Protein AF-A0A0A6RTG5-F1 (afdb_monomer)

Structure (mmCIF, N/CA/C/O backbone):
data_AF-A0A0A6RTG5-F1
#
_entry.id   AF-A0A0A6RTG5-F1
#
loop_
_atom_site.group_PDB
_atom_site.id
_atom_site.type_symbol
_atom_site.label_atom_id
_atom_site.label_alt_id
_atom_site.label_comp_id
_atom_site.label_asym_id
_atom_site.label_entity_id
_atom_site.label_seq_id
_atom_site.p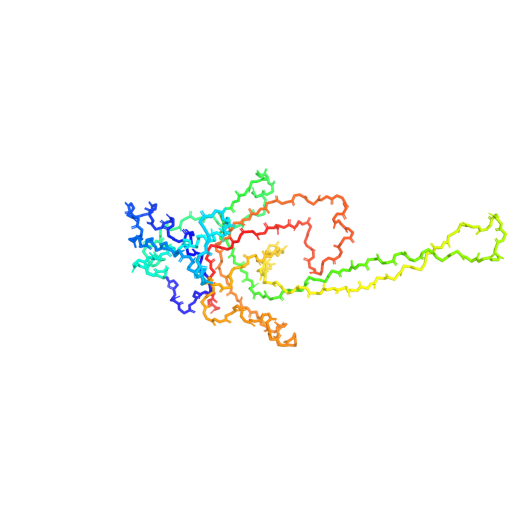dbx_PDB_ins_code
_atom_site.Cartn_x
_atom_site.Cartn_y
_atom_site.Cartn_z
_atom_site.occupancy
_atom_site.B_iso_or_equiv
_atom_site.auth_seq_id
_atom_site.auth_comp_id
_atom_site.auth_asym_id
_atom_site.auth_atom_id
_atom_site.pdbx_PDB_model_num
ATOM 1 N N . MET A 1 1 ? -11.658 -12.531 5.755 1.00 59.06 1 MET A N 1
ATOM 2 C CA . MET A 1 1 ? -11.269 -11.323 6.513 1.00 59.06 1 MET A CA 1
ATOM 3 C C . MET A 1 1 ? -9.770 -11.410 6.724 1.00 59.06 1 MET A C 1
ATOM 5 O O . MET A 1 1 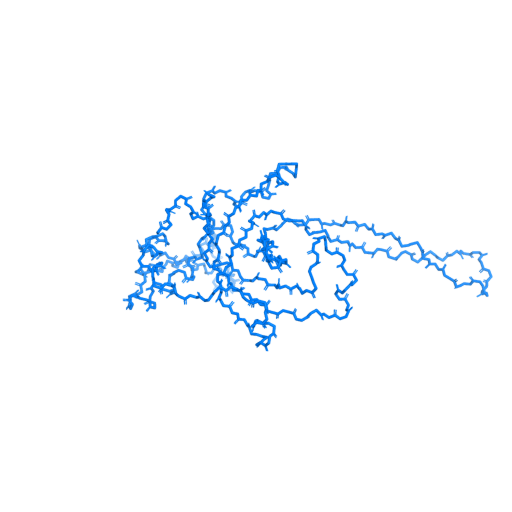? -9.338 -12.390 7.324 1.00 59.06 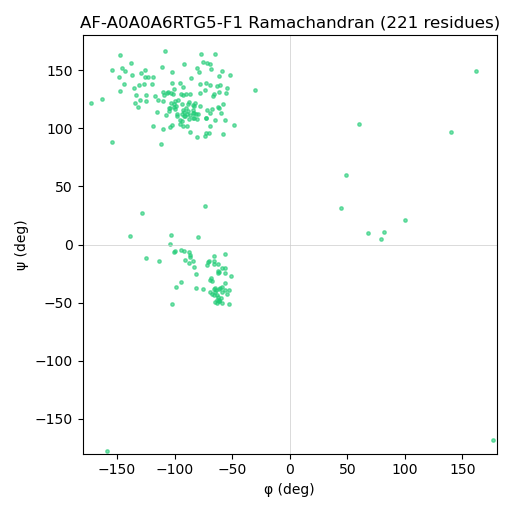1 MET A O 1
ATOM 9 N N . SER A 1 2 ? -9.001 -10.481 6.157 1.00 65.75 2 SER A N 1
ATOM 10 C CA . SER A 1 2 ? -7.532 -10.505 6.199 1.00 65.75 2 SER A CA 1
ATOM 11 C C . SER A 1 2 ? -7.033 -10.443 7.640 1.00 65.75 2 SER A C 1
ATOM 13 O O . SER A 1 2 ? -7.598 -9.714 8.471 1.00 65.75 2 SER A O 1
ATOM 15 N N . LYS A 1 3 ? -6.027 -11.256 7.979 1.00 80.19 3 LYS A N 1
ATOM 16 C CA . LYS A 1 3 ? -5.418 -11.200 9.311 1.00 80.19 3 LYS A CA 1
ATOM 17 C C . LYS A 1 3 ? -4.534 -9.960 9.383 1.00 80.19 3 LYS A C 1
ATOM 19 O O . LYS A 1 3 ? -4.065 -9.465 8.370 1.00 80.19 3 LYS A O 1
ATOM 24 N N . ILE A 1 4 ? -4.278 -9.464 10.594 1.00 79.50 4 ILE A N 1
ATOM 25 C CA . ILE A 1 4 ? -3.361 -8.324 10.775 1.00 79.50 4 ILE A CA 1
ATOM 26 C C . ILE A 1 4 ? -1.966 -8.651 10.230 1.00 79.50 4 ILE A C 1
ATOM 28 O O . ILE A 1 4 ? -1.320 -7.782 9.667 1.00 79.50 4 ILE A O 1
ATOM 32 N N . GLU A 1 5 ? -1.529 -9.898 10.394 1.00 83.50 5 GLU A N 1
ATOM 33 C CA . GLU A 1 5 ? -0.236 -10.399 9.914 1.00 83.50 5 GLU A CA 1
ATOM 34 C C . GLU A 1 5 ? -0.094 -10.322 8.390 1.00 83.50 5 GLU A C 1
ATOM 36 O O . GLU A 1 5 ? 1.024 -10.251 7.898 1.00 83.50 5 GLU A O 1
ATOM 41 N N . ASP A 1 6 ? -1.213 -10.303 7.661 1.00 88.19 6 ASP A N 1
ATOM 42 C CA . ASP A 1 6 ? -1.218 -10.227 6.203 1.00 88.19 6 ASP A CA 1
ATOM 43 C C . ASP A 1 6 ? -1.152 -8.759 5.718 1.00 88.19 6 ASP A C 1
ATOM 45 O O . ASP A 1 6 ? -1.003 -8.508 4.528 1.00 88.19 6 ASP A O 1
ATOM 49 N N . ILE A 1 7 ? -1.275 -7.766 6.607 1.00 89.94 7 ILE A N 1
ATOM 50 C CA . ILE A 1 7 ? -1.255 -6.343 6.243 1.00 89.94 7 ILE A CA 1
ATOM 51 C C . ILE A 1 7 ? 0.192 -5.864 6.136 1.00 89.94 7 ILE A C 1
ATOM 53 O O . ILE A 1 7 ? 0.923 -5.847 7.124 1.00 89.94 7 ILE A O 1
ATOM 57 N N . ILE A 1 8 ? 0.569 -5.391 4.951 1.00 89.69 8 ILE A N 1
ATOM 58 C CA . ILE A 1 8 ? 1.917 -4.886 4.660 1.00 89.69 8 ILE A CA 1
ATOM 59 C C . ILE A 1 8 ? 1.960 -3.361 4.724 1.00 89.69 8 ILE A C 1
ATOM 61 O O . ILE A 1 8 ? 2.948 -2.785 5.166 1.00 89.69 8 ILE A O 1
ATOM 65 N N . TYR A 1 9 ? 0.898 -2.687 4.283 1.00 90.62 9 TYR A N 1
ATOM 66 C CA . TYR A 1 9 ? 0.858 -1.228 4.198 1.00 90.62 9 TYR A CA 1
ATOM 67 C C . TYR A 1 9 ? -0.558 -0.717 4.457 1.00 90.62 9 TYR A C 1
ATOM 69 O O . TYR A 1 9 ? -1.511 -1.201 3.840 1.00 90.62 9 TYR A O 1
ATOM 77 N N . LEU A 1 10 ? -0.701 0.293 5.321 1.00 90.62 10 LEU A N 1
ATOM 78 C CA . LEU A 1 10 ? -1.951 1.047 5.469 1.00 90.62 10 LEU A CA 1
ATOM 79 C C . LEU A 1 10 ? -1.672 2.538 5.501 1.00 90.62 10 LEU A C 1
ATOM 81 O O . LEU A 1 10 ? -1.014 3.048 6.407 1.00 90.62 10 LEU A O 1
ATOM 85 N N . ASN A 1 11 ? -2.277 3.253 4.564 1.00 90.75 11 ASN A N 1
ATOM 86 C CA . ASN A 1 11 ? -2.241 4.701 4.560 1.00 90.75 11 ASN A CA 1
ATOM 87 C C . ASN A 1 11 ? -3.138 5.259 5.678 1.00 90.75 11 ASN A C 1
ATOM 89 O O . ASN A 1 11 ? -4.366 5.189 5.593 1.00 90.75 11 ASN A O 1
ATOM 93 N N . VAL A 1 12 ? -2.531 5.818 6.729 1.00 88.06 12 VAL A N 1
ATOM 94 C CA . VAL A 1 12 ? -3.266 6.322 7.901 1.00 88.06 12 VAL A CA 1
ATOM 95 C C . VAL A 1 12 ? -4.250 7.442 7.554 1.00 88.06 12 VAL A C 1
ATOM 97 O O . VAL A 1 12 ? -5.363 7.458 8.085 1.00 88.06 12 VAL A O 1
ATOM 100 N N . ASP A 1 13 ? -3.894 8.338 6.634 1.00 88.12 13 ASP A N 1
ATOM 101 C CA . ASP A 1 13 ? -4.760 9.445 6.224 1.00 88.12 13 ASP A CA 1
ATOM 102 C C . ASP A 1 13 ? -5.987 8.927 5.471 1.00 88.12 13 ASP A C 1
ATOM 104 O O . ASP A 1 13 ? -7.115 9.335 5.746 1.00 88.12 13 ASP A O 1
ATOM 108 N N . PHE A 1 14 ? -5.795 7.959 4.574 1.00 90.25 14 PHE A N 1
ATOM 109 C CA . PHE A 1 14 ? -6.922 7.333 3.891 1.00 90.25 14 PHE A CA 1
ATOM 110 C C . PHE A 1 14 ? -7.820 6.568 4.868 1.00 90.25 14 PHE A C 1
ATOM 112 O O . PHE A 1 14 ? -9.040 6.731 4.852 1.00 90.25 14 PHE A O 1
ATOM 119 N N . ILE A 1 15 ? -7.231 5.725 5.720 1.00 92.19 15 ILE A N 1
ATOM 120 C CA . ILE A 1 15 ? -7.993 4.874 6.638 1.00 92.19 15 ILE A CA 1
ATOM 121 C C . ILE A 1 15 ? -8.772 5.720 7.648 1.00 92.19 15 ILE A C 1
ATOM 123 O O . ILE A 1 15 ? -9.923 5.398 7.935 1.00 92.19 15 ILE A O 1
ATOM 127 N N . SER A 1 16 ? -8.187 6.808 8.155 1.00 91.31 16 SER A N 1
ATOM 128 C CA . SER A 1 16 ? -8.872 7.738 9.062 1.00 91.31 16 SER A CA 1
ATOM 129 C C . SER A 1 16 ? -10.035 8.467 8.381 1.00 91.31 16 SER A C 1
ATOM 131 O O . SER A 1 16 ? -11.129 8.514 8.946 1.00 91.31 16 SER A O 1
ATOM 133 N N . MET A 1 17 ? -9.849 8.944 7.147 1.00 91.75 17 MET A N 1
ATOM 134 C CA . MET A 1 17 ? -10.910 9.571 6.352 1.00 91.75 17 MET A CA 1
ATOM 135 C C . MET A 1 17 ? -12.067 8.599 6.081 1.00 91.75 17 MET A C 1
ATOM 137 O O . MET A 1 17 ? -13.228 8.919 6.333 1.00 91.75 17 MET A O 1
ATOM 141 N N . MET A 1 18 ? -11.762 7.382 5.623 1.00 92.94 18 MET A N 1
ATOM 142 C CA . MET A 1 18 ? -12.790 6.372 5.362 1.00 92.94 18 MET A CA 1
ATOM 143 C C . MET A 1 18 ? -13.464 5.885 6.646 1.00 92.94 18 MET A C 1
ATOM 145 O O . MET A 1 18 ? -14.647 5.544 6.628 1.00 92.94 18 MET A O 1
ATOM 149 N N . TYR A 1 19 ? -12.744 5.854 7.768 1.00 92.75 19 TYR A N 1
ATOM 150 C CA . TYR A 1 19 ? -13.320 5.567 9.077 1.00 92.75 19 TYR A CA 1
ATOM 151 C C . TYR A 1 19 ? -14.419 6.561 9.437 1.00 92.75 19 TYR A C 1
ATOM 153 O O . TYR A 1 19 ? -15.531 6.149 9.783 1.00 92.75 19 TYR A O 1
ATOM 161 N N . GLU A 1 20 ? -14.131 7.852 9.310 1.00 92.75 20 GLU A N 1
ATOM 162 C CA . GLU A 1 20 ? -15.107 8.906 9.562 1.00 92.75 20 GLU A CA 1
ATOM 163 C C . GLU A 1 20 ? -16.306 8.793 8.617 1.00 92.75 20 GLU A C 1
ATOM 165 O O . GLU A 1 20 ? -17.445 8.741 9.082 1.00 92.75 20 GLU A O 1
ATOM 170 N N . GLU A 1 21 ? -16.062 8.626 7.316 1.00 93.38 21 GLU A N 1
ATOM 171 C CA . GLU A 1 21 ? -17.122 8.496 6.311 1.00 93.38 21 GLU A CA 1
ATOM 172 C C . GLU A 1 21 ? -18.044 7.292 6.584 1.00 93.38 21 GLU A C 1
ATOM 174 O O . GLU A 1 21 ? -19.269 7.410 6.534 1.00 93.38 21 GLU A O 1
ATOM 179 N N . LYS A 1 22 ? -17.477 6.116 6.889 1.00 92.62 22 LYS A N 1
ATOM 180 C CA . LYS A 1 22 ? -18.245 4.865 7.043 1.00 92.62 22 LYS A CA 1
ATOM 181 C C . LYS A 1 22 ? -18.858 4.667 8.426 1.00 92.62 22 LYS A C 1
ATOM 183 O O . LYS A 1 22 ? -19.688 3.767 8.595 1.00 92.62 22 LYS A O 1
ATOM 188 N N . THR A 1 23 ? -18.432 5.433 9.427 1.00 91.06 23 THR A N 1
ATOM 189 C CA . THR A 1 23 ? -18.965 5.330 10.795 1.00 91.06 23 THR A CA 1
ATOM 190 C C . THR A 1 23 ? -19.728 6.568 11.245 1.00 91.06 23 THR A C 1
ATOM 192 O O . THR A 1 23 ? -20.413 6.493 12.263 1.00 91.06 23 THR A O 1
ATOM 195 N N . GLY A 1 24 ? -19.611 7.689 10.527 1.00 89.69 24 GLY A N 1
ATOM 196 C CA . GLY A 1 24 ? -20.143 8.991 10.932 1.00 89.69 24 GLY A CA 1
ATOM 197 C C . GLY A 1 24 ? -19.442 9.592 12.154 1.00 89.69 24 GLY A C 1
ATOM 198 O O . GLY A 1 24 ? -19.945 10.555 12.723 1.00 89.69 24 GLY A O 1
ATOM 199 N N . ASN A 1 25 ? -18.322 9.008 12.596 1.00 85.19 25 ASN A N 1
ATOM 200 C CA . ASN A 1 25 ? -17.588 9.434 13.780 1.00 85.19 25 ASN A CA 1
ATOM 201 C C . ASN A 1 25 ? -16.130 9.713 13.405 1.00 85.19 25 ASN A C 1
ATOM 203 O O . ASN A 1 25 ? -15.461 8.791 12.927 1.00 85.19 25 ASN A O 1
ATOM 207 N N . PRO A 1 26 ? -15.597 10.919 13.665 1.00 82.62 26 PRO A N 1
ATOM 208 C CA . PRO A 1 26 ? -14.182 11.166 13.452 1.00 82.62 26 PRO A CA 1
ATOM 209 C C . PRO A 1 26 ? -13.366 10.234 14.357 1.00 82.62 26 PRO A C 1
ATOM 211 O O . PRO A 1 26 ? -13.781 9.930 15.486 1.00 82.62 26 PRO A O 1
ATOM 214 N N . PRO A 1 27 ? -12.201 9.755 13.902 1.00 79.19 27 PRO A N 1
ATOM 215 C CA . PRO A 1 27 ? -11.279 9.098 14.809 1.00 79.19 27 PRO A CA 1
ATOM 216 C C . PRO A 1 27 ? -10.855 10.136 15.851 1.00 79.19 27 PRO A C 1
ATOM 218 O O . PRO A 1 27 ? -10.327 11.181 15.491 1.00 79.19 27 PRO A O 1
ATOM 221 N N . ASP A 1 28 ? -11.154 9.886 17.129 1.00 71.94 28 ASP A N 1
ATOM 222 C CA . ASP A 1 28 ? -10.895 10.810 18.246 1.00 71.94 28 ASP A CA 1
ATOM 223 C C . ASP A 1 28 ? -9.436 11.314 18.164 1.00 71.94 28 ASP A C 1
ATOM 225 O O . ASP A 1 28 ? -8.490 10.548 18.384 1.00 71.94 28 ASP A O 1
ATOM 229 N N . THR A 1 29 ? -9.266 12.559 17.695 1.00 63.97 29 THR A N 1
ATOM 230 C CA . THR A 1 29 ? -7.985 13.127 17.249 1.00 63.97 29 THR A CA 1
ATOM 231 C C . THR A 1 29 ? -7.462 14.058 18.328 1.00 63.97 29 THR A C 1
ATOM 233 O O . THR A 1 29 ? -8.101 15.048 18.680 1.00 63.97 29 THR A O 1
ATOM 236 N N . GLN A 1 30 ? -6.264 13.779 18.826 1.00 59.94 30 GLN A N 1
ATOM 237 C CA . GLN A 1 30 ? -5.505 14.707 19.648 1.00 59.94 30 GLN A CA 1
ATOM 238 C C . GLN A 1 30 ? -4.536 15.463 18.741 1.00 59.94 30 GLN A C 1
ATOM 240 O O . GLN A 1 30 ? -3.547 14.912 18.256 1.00 59.94 30 GLN A O 1
ATOM 245 N N . LEU A 1 31 ? -4.836 16.737 18.495 1.00 54.84 31 LEU A N 1
ATOM 246 C CA . LEU A 1 31 ? -3.921 17.643 17.812 1.00 54.84 31 LEU A CA 1
ATOM 247 C C . LEU A 1 31 ? -2.887 18.129 18.820 1.00 54.84 31 LEU A C 1
ATOM 249 O O . LEU A 1 31 ? -3.215 18.870 19.747 1.00 54.84 31 LEU A O 1
ATOM 253 N N . THR A 1 32 ? -1.637 17.719 18.631 1.00 52.62 32 THR A N 1
ATOM 254 C CA . THR A 1 32 ? -0.525 18.260 19.411 1.00 52.62 32 THR A CA 1
ATOM 255 C C . THR A 1 32 ? 0.252 19.214 18.522 1.00 52.62 32 THR A C 1
ATOM 257 O O . THR A 1 32 ? 0.839 18.810 17.517 1.00 52.62 32 THR A O 1
ATOM 260 N N . ARG A 1 33 ? 0.240 20.499 18.880 1.00 50.75 33 ARG A N 1
ATOM 261 C CA . ARG A 1 33 ? 1.044 21.524 18.215 1.00 50.75 33 ARG A CA 1
ATOM 262 C C . ARG A 1 33 ? 2.372 21.657 18.950 1.00 50.75 33 ARG A C 1
ATOM 264 O O . ARG A 1 33 ? 2.403 22.119 20.089 1.00 50.75 33 ARG A O 1
ATOM 271 N N . GLY A 1 34 ? 3.457 21.228 18.314 1.00 52.09 34 GLY A N 1
ATOM 272 C CA . GLY A 1 34 ? 4.804 21.419 18.839 1.00 52.09 34 GLY A CA 1
ATOM 273 C C . GLY A 1 34 ? 5.351 22.775 18.409 1.00 52.09 34 GLY A C 1
ATOM 274 O O . GLY A 1 34 ? 5.635 22.981 17.231 1.00 52.09 34 GLY A O 1
ATOM 275 N N . GLU A 1 35 ? 5.523 23.703 19.347 1.00 44.78 35 GLU A N 1
ATOM 276 C CA . GLU A 1 35 ? 6.306 24.916 19.103 1.00 44.78 35 GLU A CA 1
ATOM 277 C C . GLU A 1 35 ? 7.790 24.606 19.338 1.00 44.78 35 GLU A C 1
ATOM 279 O O . GLU A 1 35 ? 8.207 24.277 20.452 1.00 44.78 35 GLU A O 1
ATOM 284 N N . GLY A 1 36 ? 8.606 24.687 18.286 1.00 49.38 36 GLY A N 1
ATOM 285 C CA . GLY A 1 36 ? 10.052 24.519 18.400 1.00 49.38 36 GLY A CA 1
ATOM 286 C C . GLY A 1 36 ? 10.668 25.638 19.244 1.00 49.38 36 GLY A C 1
ATOM 287 O O . GLY A 1 36 ? 10.788 26.774 18.788 1.00 49.38 36 GLY A O 1
ATOM 288 N N . LYS A 1 37 ? 11.096 25.329 20.475 1.00 44.38 37 LYS A N 1
ATOM 289 C CA . LYS A 1 37 ? 11.889 26.250 21.303 1.00 44.38 37 LYS A CA 1
ATOM 290 C C . LYS A 1 37 ? 13.310 26.347 20.747 1.00 44.38 37 LYS A C 1
ATOM 292 O O . LYS A 1 37 ? 14.175 25.543 21.086 1.00 44.38 37 LYS A O 1
ATOM 297 N N . GLY A 1 38 ? 13.562 27.362 19.926 1.00 48.44 38 GLY A N 1
ATOM 298 C CA . GLY A 1 38 ? 14.919 27.812 19.634 1.00 48.44 38 GLY A CA 1
ATOM 299 C C . GLY A 1 38 ? 15.596 28.283 20.923 1.00 48.44 38 GLY A C 1
ATOM 300 O O . GLY A 1 38 ? 15.142 29.225 21.573 1.00 48.44 38 GLY A O 1
ATOM 301 N N . ALA A 1 39 ? 16.673 27.615 21.327 1.00 45.25 39 ALA A N 1
ATOM 302 C CA . ALA A 1 39 ? 17.504 28.072 22.428 1.00 45.25 39 ALA A CA 1
ATOM 303 C C . ALA A 1 39 ? 18.250 29.351 22.018 1.00 45.25 39 ALA A C 1
ATOM 305 O O . ALA A 1 39 ? 19.147 29.288 21.180 1.00 45.25 39 ALA A O 1
ATOM 306 N N . LYS A 1 40 ? 17.926 30.484 22.649 1.00 38.34 40 LYS A N 1
ATOM 307 C CA . LYS A 1 40 ? 18.839 31.307 23.473 1.00 38.34 40 LYS A CA 1
ATOM 308 C C . LYS A 1 40 ? 18.291 32.723 23.668 1.00 38.34 40 LYS A C 1
ATOM 310 O O . LYS A 1 40 ? 17.572 33.268 22.844 1.00 38.34 40 LYS A O 1
ATOM 315 N N . ALA A 1 41 ? 18.656 33.260 24.826 1.00 47.09 41 ALA A N 1
ATOM 316 C CA . ALA A 1 41 ? 18.453 34.613 25.307 1.00 47.09 41 ALA A CA 1
ATOM 317 C C . ALA A 1 41 ? 18.408 35.706 24.222 1.00 47.09 41 ALA A C 1
ATOM 319 O O . ALA A 1 41 ? 19.309 35.793 23.397 1.00 47.09 41 ALA A O 1
ATOM 320 N N . GLY A 1 42 ? 17.397 36.574 24.346 1.00 45.69 42 GLY A N 1
ATOM 321 C CA . GLY A 1 42 ? 17.408 37.984 23.954 1.00 45.69 42 GLY A CA 1
ATOM 322 C C . GLY A 1 42 ? 17.671 38.303 22.483 1.00 45.69 42 GLY A C 1
ATOM 323 O O . GLY A 1 42 ? 18.819 38.342 22.077 1.00 45.69 42 GLY A O 1
ATOM 324 N N . ILE A 1 43 ? 16.616 38.653 21.739 1.00 42.38 43 ILE A N 1
ATOM 325 C CA . ILE A 1 43 ? 16.499 39.866 20.897 1.00 42.38 43 ILE A CA 1
ATOM 326 C C . ILE A 1 43 ? 15.033 39.936 20.387 1.00 42.38 43 ILE A C 1
ATOM 328 O O . ILE A 1 43 ? 14.591 38.993 19.735 1.00 42.38 43 ILE A O 1
ATOM 332 N N . PRO A 1 44 ? 14.251 41.009 20.651 1.00 44.16 44 PRO A N 1
ATOM 333 C CA . PRO A 1 44 ? 12.793 41.017 20.423 1.00 44.16 44 PRO A CA 1
ATOM 334 C C . PRO A 1 44 ? 12.304 41.253 18.980 1.00 44.16 44 PRO A C 1
ATOM 336 O O . PRO A 1 44 ? 11.105 41.436 18.794 1.00 44.16 44 PRO A O 1
ATOM 339 N N . TRP A 1 45 ? 13.175 41.313 17.964 1.00 50.44 45 TRP A N 1
ATOM 340 C CA . TRP A 1 45 ? 12.772 41.763 16.616 1.00 50.44 45 TRP A CA 1
ATOM 341 C C . TRP A 1 45 ? 13.355 40.971 15.431 1.00 50.44 45 TRP A C 1
ATOM 343 O O . TRP A 1 45 ? 13.139 41.360 14.287 1.00 50.44 45 TRP A O 1
ATOM 353 N N . LEU A 1 46 ? 14.050 39.850 15.664 1.00 42.06 46 LEU A N 1
ATOM 354 C CA . LEU A 1 46 ? 14.609 39.016 14.589 1.00 42.06 46 LEU A CA 1
ATOM 355 C C . LEU A 1 46 ? 13.828 37.704 14.437 1.00 42.06 46 LEU A C 1
ATOM 357 O O . LEU A 1 46 ? 13.840 36.834 15.303 1.00 42.06 46 LEU A O 1
ATOM 361 N N . SER A 1 47 ? 13.133 37.615 13.304 1.00 49.34 47 SER A N 1
ATOM 362 C CA . SER A 1 47 ? 12.297 36.518 12.821 1.00 49.34 47 SER A CA 1
ATOM 363 C C . SER A 1 47 ? 13.054 35.192 12.741 1.00 49.34 47 SER A C 1
ATOM 365 O O . SER A 1 47 ? 13.860 34.977 11.834 1.00 49.34 47 SER A O 1
ATOM 367 N N . THR A 1 48 ? 12.758 34.276 13.655 1.00 41.91 48 THR A N 1
ATOM 368 C CA . THR A 1 48 ? 13.136 32.869 13.537 1.00 41.91 48 THR A CA 1
ATOM 369 C C . THR A 1 48 ? 12.020 32.111 12.821 1.00 41.91 48 THR A C 1
ATOM 371 O O . THR A 1 48 ? 10.849 32.240 13.170 1.00 41.91 48 THR A O 1
ATOM 374 N N . ASN A 1 49 ? 12.376 31.337 11.790 1.00 41.81 49 ASN A N 1
ATOM 375 C CA . ASN A 1 49 ? 11.481 30.386 11.129 1.00 41.81 49 ASN A CA 1
ATOM 376 C C . ASN A 1 49 ? 10.963 29.381 12.167 1.00 41.81 49 ASN A C 1
ATOM 378 O O . ASN A 1 49 ? 11.622 28.389 12.473 1.00 41.81 49 ASN A O 1
ATOM 382 N N . ILE A 1 50 ? 9.784 29.657 12.719 1.00 41.06 50 ILE A N 1
ATOM 383 C CA . ILE A 1 50 ? 9.029 28.720 13.544 1.00 41.06 50 ILE A CA 1
ATOM 384 C C . ILE A 1 50 ? 8.461 27.680 12.576 1.00 41.06 50 ILE A C 1
ATOM 386 O O . ILE A 1 50 ? 7.402 27.883 11.984 1.00 41.06 50 ILE A O 1
ATOM 390 N N . SER A 1 51 ? 9.167 26.567 12.376 1.00 46.84 51 SER A N 1
ATOM 391 C CA . SER A 1 51 ? 8.541 25.374 11.809 1.00 46.84 51 SER A CA 1
ATOM 392 C C . SER A 1 51 ? 7.593 24.821 12.874 1.00 46.84 51 SER A C 1
AT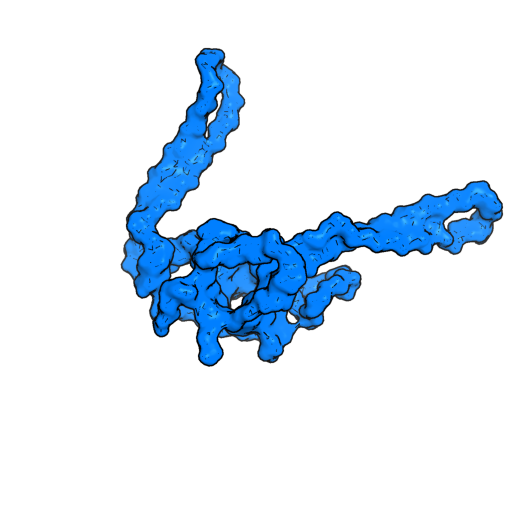OM 394 O O . SER A 1 51 ? 8.014 24.156 13.820 1.00 46.84 51 SER A O 1
ATOM 396 N N . SER A 1 52 ? 6.316 25.179 12.777 1.00 40.97 52 SER A N 1
ATOM 397 C CA . SER A 1 52 ? 5.256 24.544 13.556 1.00 40.97 52 SER A CA 1
ATOM 398 C C . SER A 1 52 ? 5.029 23.156 12.963 1.00 40.97 52 SER A C 1
ATOM 400 O O . SER A 1 52 ? 4.503 23.052 11.858 1.00 40.97 52 SER A O 1
ATOM 402 N N . THR A 1 53 ? 5.424 22.101 13.672 1.00 43.25 53 THR A N 1
ATOM 403 C CA . THR A 1 53 ? 5.076 20.729 13.284 1.00 43.25 53 THR A CA 1
ATOM 404 C C . THR A 1 53 ? 3.765 20.371 13.975 1.00 43.25 53 THR A C 1
ATOM 406 O O . THR A 1 53 ? 3.700 20.259 15.201 1.00 43.25 53 THR A O 1
ATOM 409 N N . GLU A 1 54 ? 2.693 20.241 13.197 1.00 47.66 54 GLU A N 1
ATOM 410 C CA . GLU A 1 54 ? 1.423 19.699 13.681 1.00 47.66 54 GLU A CA 1
ATOM 411 C C . GLU A 1 54 ? 1.496 18.173 13.640 1.00 47.66 54 GLU A C 1
ATOM 413 O O . GLU A 1 54 ? 1.700 17.588 12.580 1.00 47.66 54 GLU A O 1
ATOM 418 N N . THR A 1 55 ? 1.352 17.515 14.792 1.00 56.03 55 THR A N 1
ATOM 419 C CA . THR A 1 55 ? 1.253 16.051 14.856 1.00 56.03 55 THR A CA 1
ATOM 420 C C . THR A 1 55 ? -0.202 15.674 15.104 1.00 56.03 55 THR A C 1
ATOM 422 O O . THR A 1 55 ? -0.781 16.040 16.134 1.00 56.03 55 THR A O 1
ATOM 425 N N . LYS A 1 56 ? -0.806 14.957 14.150 1.00 62.62 56 LYS A N 1
ATOM 426 C CA . LYS A 1 56 ? -2.120 14.331 14.322 1.00 62.62 56 LYS A CA 1
ATOM 427 C C . LYS A 1 56 ? -1.928 12.987 15.013 1.00 62.62 56 LYS A C 1
ATOM 429 O O . LYS A 1 56 ? -1.360 12.072 14.427 1.00 62.62 56 LYS A O 1
ATOM 434 N N . SER A 1 57 ? -2.422 12.867 16.238 1.00 64.94 57 SER A N 1
ATOM 435 C CA . SER A 1 57 ? -2.446 11.596 16.960 1.00 64.94 57 SER A CA 1
ATOM 436 C C . SER A 1 57 ? -3.883 11.106 17.072 1.00 64.94 57 SER A C 1
ATOM 438 O O . SER A 1 57 ? -4.766 11.857 17.478 1.00 64.94 57 SER A O 1
ATOM 440 N N . PHE A 1 58 ? -4.131 9.843 16.735 1.00 74.19 58 PHE A N 1
ATOM 441 C CA . PHE A 1 58 ? -5.453 9.228 16.843 1.00 74.19 58 PHE A CA 1
ATOM 442 C C . PHE A 1 58 ? -5.523 8.341 18.084 1.00 74.19 58 PHE A C 1
ATOM 444 O O . PHE A 1 58 ? -4.592 7.594 18.383 1.00 74.19 58 PHE A O 1
ATOM 451 N N . LYS A 1 59 ? -6.648 8.376 18.798 1.00 78.25 59 LYS A N 1
ATOM 452 C CA . LYS A 1 59 ? -6.893 7.477 19.936 1.00 78.25 59 LYS A CA 1
ATOM 453 C C . LYS A 1 59 ? -7.088 6.023 19.507 1.00 78.25 59 LYS A C 1
ATOM 455 O O . LYS A 1 59 ? -6.791 5.109 20.270 1.00 78.25 59 LYS A O 1
ATOM 460 N N . LEU A 1 60 ? -7.629 5.818 18.305 1.00 83.69 60 LEU A N 1
ATOM 461 C CA . LEU A 1 60 ? -7.711 4.511 17.663 1.00 83.69 60 LEU A CA 1
ATOM 462 C C . LEU A 1 60 ? -6.493 4.318 16.766 1.00 83.69 60 LEU A C 1
ATOM 464 O O . LEU A 1 60 ? -6.148 5.210 15.995 1.00 83.69 60 LEU A O 1
ATOM 468 N N . SER A 1 61 ? -5.881 3.138 16.819 1.00 88.00 61 SER A N 1
ATOM 469 C CA . SER A 1 61 ? -4.816 2.800 15.875 1.00 88.00 61 SER A CA 1
ATOM 470 C C . SER A 1 61 ? -5.367 2.616 14.457 1.00 88.00 61 SER A C 1
ATOM 472 O O . SER A 1 61 ? -6.530 2.241 14.273 1.00 88.00 61 SER A O 1
ATOM 474 N N . THR A 1 62 ? -4.524 2.801 13.438 1.00 89.81 62 THR A N 1
ATOM 475 C CA . THR A 1 62 ? -4.883 2.569 12.026 1.00 89.81 62 THR A CA 1
ATOM 476 C C . THR A 1 62 ? -5.465 1.175 11.798 1.00 89.81 62 THR A C 1
ATOM 478 O O . THR A 1 62 ? -6.465 1.024 11.105 1.00 89.81 62 THR A O 1
ATOM 481 N N . ILE A 1 63 ? -4.920 0.155 12.468 1.00 90.56 63 ILE A N 1
ATOM 482 C CA . ILE A 1 63 ? -5.426 -1.224 12.407 1.00 90.56 63 ILE A CA 1
ATOM 483 C C . ILE A 1 63 ? -6.835 -1.334 13.010 1.00 90.56 63 ILE A C 1
ATOM 485 O O . ILE A 1 63 ? -7.687 -2.047 12.478 1.00 90.56 63 ILE A O 1
ATOM 489 N N . GLN A 1 64 ? -7.107 -0.653 14.129 1.00 90.69 64 GLN A N 1
ATOM 490 C CA . GLN A 1 64 ? -8.445 -0.644 14.731 1.00 90.69 64 GLN A CA 1
ATOM 491 C C . GLN A 1 64 ? -9.464 0.054 13.830 1.00 90.69 64 GLN A C 1
ATOM 493 O O . GLN A 1 64 ? -10.603 -0.406 13.741 1.00 90.69 64 GLN A O 1
ATOM 498 N N . MET A 1 65 ? -9.059 1.139 13.165 1.00 91.94 65 MET A N 1
ATOM 499 C CA . MET A 1 65 ? -9.888 1.816 12.169 1.00 91.94 65 MET A CA 1
ATOM 500 C C . MET A 1 65 ? -10.168 0.891 10.981 1.00 91.94 65 MET A C 1
ATOM 502 O O . MET A 1 65 ? -11.335 0.666 10.666 1.00 91.94 65 MET A O 1
ATOM 506 N N . TRP A 1 66 ? -9.131 0.267 10.411 1.00 91.50 66 TRP A N 1
ATOM 507 C CA . TRP A 1 66 ? -9.235 -0.692 9.306 1.00 91.50 66 TRP A CA 1
ATOM 508 C C . TRP A 1 66 ? -10.224 -1.823 9.599 1.00 91.50 66 TRP A C 1
ATOM 510 O O . TRP A 1 66 ? -11.162 -2.045 8.836 1.00 91.50 66 TRP A O 1
ATOM 520 N N . LYS A 1 67 ? -10.092 -2.482 10.757 1.00 91.38 67 LYS A N 1
ATOM 521 C CA . LYS A 1 67 ? -10.987 -3.576 11.174 1.00 91.38 67 LYS A CA 1
ATOM 522 C C . LYS A 1 67 ? -12.469 -3.199 11.220 1.00 91.38 67 LYS A C 1
ATOM 524 O O . LYS A 1 67 ? -13.304 -4.092 11.158 1.00 91.38 67 LYS A O 1
ATOM 529 N N . LYS A 1 68 ? -12.796 -1.915 11.395 1.00 91.44 68 LYS A N 1
ATOM 530 C CA . LYS A 1 68 ? -14.179 -1.419 11.477 1.00 91.44 68 LYS A CA 1
ATOM 531 C C . LYS A 1 68 ? -14.769 -1.010 10.124 1.00 91.44 68 LYS A C 1
ATOM 533 O O . LYS A 1 68 ? -15.974 -0.748 10.064 1.00 91.44 68 LYS A O 1
ATOM 538 N N . ILE A 1 69 ? -13.936 -0.876 9.090 1.00 92.31 69 ILE A N 1
ATOM 539 C CA . ILE A 1 69 ? -14.359 -0.401 7.766 1.00 92.31 69 ILE A CA 1
ATOM 540 C C . ILE A 1 69 ? -14.021 -1.340 6.615 1.00 92.31 69 ILE A C 1
ATOM 542 O O . ILE A 1 69 ? -14.502 -1.091 5.515 1.00 92.31 69 ILE A O 1
ATOM 546 N N . ASN A 1 70 ? -13.197 -2.370 6.820 1.00 90.38 70 ASN A N 1
ATOM 547 C CA . ASN A 1 70 ? -12.703 -3.201 5.722 1.00 90.38 70 ASN A CA 1
ATOM 548 C C . ASN A 1 70 ? -13.822 -3.871 4.915 1.00 90.38 70 ASN A C 1
ATOM 550 O O . ASN A 1 70 ? -13.791 -3.861 3.691 1.00 90.38 70 ASN A O 1
ATOM 554 N N . ASP A 1 71 ? -14.850 -4.359 5.597 1.00 89.94 71 ASP A N 1
ATOM 555 C CA . ASP A 1 71 ? -16.052 -4.970 5.041 1.00 89.94 71 ASP A CA 1
ATOM 556 C C . ASP A 1 71 ? -16.982 -3.957 4.356 1.00 89.94 71 ASP A C 1
ATOM 558 O O . ASP A 1 71 ? -17.869 -4.338 3.594 1.00 89.94 71 ASP A O 1
ATOM 562 N N . LYS A 1 72 ? -16.768 -2.660 4.599 1.00 89.75 72 LYS A N 1
ATOM 563 C CA . LYS A 1 72 ? -17.531 -1.543 4.022 1.00 89.75 72 LYS A CA 1
ATOM 564 C C . LYS A 1 72 ? -16.818 -0.863 2.856 1.00 89.75 72 LYS A C 1
ATOM 566 O O . LYS A 1 72 ? -17.399 0.039 2.244 1.00 89.75 72 LYS A O 1
ATOM 571 N N . LEU A 1 73 ? -15.570 -1.230 2.557 1.00 89.38 73 LEU A N 1
ATOM 572 C CA . LEU A 1 73 ? -14.865 -0.703 1.394 1.00 89.38 73 LEU A CA 1
ATOM 573 C C . LEU A 1 73 ? -15.299 -1.467 0.143 1.00 89.38 73 LEU A C 1
ATOM 575 O O . LEU A 1 73 ? -14.996 -2.643 -0.025 1.00 89.38 73 LEU A O 1
ATOM 579 N N . SER A 1 74 ? -15.995 -0.772 -0.755 1.00 91.00 74 SER A N 1
ATOM 580 C CA . SER A 1 74 ? -16.426 -1.307 -2.044 1.00 91.00 74 SER A CA 1
ATOM 581 C C . SER A 1 74 ? -15.795 -0.478 -3.157 1.00 91.00 74 SER A C 1
ATOM 583 O O . SER A 1 74 ? -16.218 0.645 -3.427 1.00 91.00 74 SER A O 1
ATOM 585 N N . TYR A 1 75 ? -14.748 -1.031 -3.764 1.00 92.19 75 TYR A N 1
ATOM 586 C CA . TYR A 1 75 ? -14.061 -0.467 -4.924 1.00 92.19 75 TYR A CA 1
ATOM 587 C C . TYR A 1 75 ? -14.018 -1.520 -6.035 1.00 92.19 75 TYR A C 1
ATOM 589 O O . TYR A 1 75 ? -14.026 -2.714 -5.728 1.00 92.19 75 TYR A O 1
ATOM 597 N N . PRO A 1 76 ? -14.020 -1.110 -7.313 1.00 92.56 76 PRO A N 1
ATOM 598 C CA . PRO A 1 76 ? -13.943 -2.053 -8.421 1.00 92.56 76 PRO A CA 1
ATOM 599 C C . PRO A 1 76 ? -12.542 -2.666 -8.530 1.00 92.56 76 PRO A C 1
ATOM 601 O O . PRO A 1 76 ? -11.560 -2.057 -8.111 1.00 92.56 76 PRO A O 1
ATOM 604 N N . GLU A 1 77 ? -12.453 -3.847 -9.135 1.00 92.56 77 GLU A N 1
ATOM 605 C CA . GLU A 1 77 ? -11.178 -4.404 -9.594 1.00 92.56 77 GLU A CA 1
ATOM 606 C C . GLU A 1 77 ? -10.633 -3.572 -10.768 1.00 92.56 77 GLU A C 1
ATOM 608 O O . GLU A 1 77 ? -11.393 -2.945 -11.517 1.00 92.56 77 GLU A O 1
ATOM 613 N N . PHE A 1 78 ? -9.312 -3.532 -10.911 1.00 89.25 78 PHE A N 1
ATOM 614 C CA . PHE A 1 78 ? -8.649 -2.793 -11.977 1.00 89.25 78 PHE A CA 1
ATOM 615 C C . PHE A 1 78 ? -8.967 -3.396 -13.342 1.00 89.25 78 PHE A C 1
ATOM 617 O O . PHE A 1 78 ? -8.769 -4.590 -13.576 1.00 89.25 78 PHE A O 1
ATOM 624 N N . ASP A 1 79 ? -9.381 -2.515 -14.245 1.00 86.94 7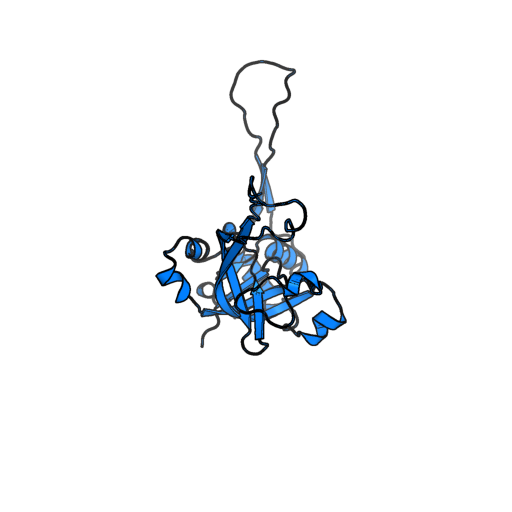9 ASP A N 1
ATOM 625 C CA . ASP A 1 79 ? -9.731 -2.801 -15.627 1.00 86.94 79 ASP A CA 1
ATOM 626 C C . ASP A 1 79 ? -9.022 -1.780 -16.529 1.00 86.94 79 ASP A C 1
ATOM 628 O O . ASP A 1 79 ? -9.222 -0.565 -16.400 1.00 86.94 79 ASP A O 1
ATOM 632 N N . VAL A 1 80 ? -8.156 -2.295 -17.406 1.00 82.00 80 VAL A N 1
ATOM 633 C CA . VAL A 1 80 ? -7.311 -1.508 -18.312 1.00 82.00 80 VAL A CA 1
ATOM 634 C C . VAL A 1 80 ? -8.169 -0.686 -19.267 1.00 82.00 80 VAL A C 1
ATOM 636 O O . VAL A 1 80 ? -7.950 0.521 -19.393 1.00 82.00 80 VAL A O 1
ATOM 639 N N . GLU A 1 81 ? -9.164 -1.314 -19.896 1.00 80.12 81 GLU A N 1
ATOM 640 C CA . GLU A 1 81 ? -9.998 -0.693 -20.931 1.00 80.12 81 GLU A CA 1
ATOM 641 C C . GLU A 1 81 ? -10.773 0.482 -20.331 1.00 80.12 81 GLU A C 1
ATOM 643 O O . GLU A 1 81 ? -10.712 1.618 -20.810 1.00 80.12 81 GLU A O 1
ATOM 648 N N . ARG A 1 82 ? -11.397 0.247 -19.172 1.00 78.81 82 ARG A N 1
ATOM 649 C CA . ARG A 1 82 ? -12.195 1.258 -18.474 1.00 78.81 82 ARG A CA 1
ATOM 650 C C . ARG A 1 82 ? -11.388 2.490 -18.060 1.00 78.81 82 ARG A C 1
ATOM 652 O O . ARG A 1 82 ? -11.921 3.606 -18.068 1.00 78.81 82 ARG A O 1
ATOM 659 N N . ILE A 1 83 ? -10.139 2.312 -17.630 1.00 74.94 83 ILE A N 1
ATOM 660 C CA . ILE A 1 83 ? -9.292 3.432 -17.192 1.00 74.94 83 ILE A CA 1
ATOM 661 C C . ILE A 1 83 ? -8.775 4.223 -18.393 1.00 74.94 83 ILE A C 1
ATOM 663 O O . ILE A 1 83 ? -8.747 5.457 -18.331 1.00 74.94 83 ILE A O 1
ATOM 667 N N . GLN A 1 84 ? -8.429 3.544 -19.488 1.00 72.38 84 GLN A N 1
ATOM 668 C CA . GLN A 1 84 ? -8.013 4.189 -20.732 1.00 72.38 84 GLN A CA 1
ATOM 669 C C . GLN A 1 84 ? -9.127 5.046 -21.337 1.00 72.38 84 GLN A C 1
ATOM 671 O O . GLN A 1 84 ? -8.878 6.193 -21.710 1.00 72.38 84 GLN A O 1
ATOM 676 N N . GLU A 1 85 ? -10.357 4.529 -21.382 1.00 72.38 85 GLU A N 1
ATOM 677 C CA . GLU A 1 85 ? -11.514 5.252 -21.923 1.00 72.38 85 GLU A CA 1
ATOM 678 C C . GLU A 1 85 ? -11.846 6.508 -21.116 1.00 72.38 85 GLU A C 1
ATOM 680 O O . GLU A 1 85 ? -12.124 7.571 -21.674 1.00 72.38 85 GLU A O 1
ATOM 685 N N . ASN A 1 86 ? -11.815 6.400 -19.786 1.00 69.62 86 ASN A N 1
ATOM 686 C CA . ASN A 1 86 ? -12.232 7.497 -18.921 1.00 69.62 86 ASN A CA 1
ATOM 687 C C . ASN A 1 86 ? -11.137 8.542 -18.689 1.00 69.62 86 ASN A C 1
ATOM 689 O O . ASN A 1 86 ? -11.473 9.645 -18.254 1.00 69.62 86 ASN A O 1
ATOM 693 N N . GLN A 1 87 ? -9.861 8.201 -18.920 1.00 70.44 87 GLN A N 1
ATOM 694 C CA . GLN A 1 87 ? -8.680 9.045 -18.666 1.00 70.44 87 GLN A CA 1
ATOM 695 C C . GLN A 1 87 ? -8.714 9.759 -17.302 1.00 70.44 87 GLN A C 1
ATOM 697 O O . GLN A 1 87 ? -8.228 10.878 -17.138 1.00 70.44 87 GLN A O 1
ATOM 702 N N . LYS A 1 88 ? -9.333 9.122 -16.306 1.00 75.25 88 LYS A N 1
ATOM 703 C CA . LYS A 1 88 ? -9.587 9.689 -14.982 1.00 75.25 88 LYS A CA 1
ATOM 704 C C . LYS A 1 88 ? -8.894 8.867 -13.919 1.00 75.25 88 LYS A C 1
ATOM 706 O O . LYS A 1 88 ? -8.870 7.638 -13.966 1.00 75.25 88 LYS A O 1
ATOM 711 N N . THR A 1 89 ? -8.405 9.569 -12.908 1.00 80.44 89 THR A N 1
ATOM 712 C CA . THR A 1 89 ? -7.927 8.952 -11.678 1.00 80.44 89 THR A CA 1
ATOM 713 C C . THR A 1 89 ? -9.008 8.072 -11.057 1.00 80.44 89 THR A C 1
ATOM 715 O O . THR A 1 89 ? -10.135 8.532 -10.869 1.00 80.44 89 THR A O 1
ATOM 718 N N . SER A 1 90 ? -8.658 6.838 -10.703 1.00 86.38 90 SER A N 1
ATOM 719 C CA . SER A 1 90 ? -9.597 5.871 -10.121 1.00 86.38 90 SER A CA 1
ATOM 720 C C . SER A 1 90 ? -8.962 5.122 -8.953 1.00 86.38 90 SER A C 1
ATOM 722 O O . SER A 1 90 ? -7.759 4.873 -8.967 1.00 86.38 90 SER A O 1
ATOM 724 N N . ILE A 1 91 ? -9.766 4.778 -7.942 1.00 89.94 91 ILE A N 1
ATOM 725 C CA . ILE A 1 91 ? -9.360 3.900 -6.835 1.00 89.94 91 ILE A CA 1
ATOM 726 C C . ILE A 1 91 ? -9.893 2.500 -7.129 1.00 89.94 91 ILE A C 1
ATOM 728 O O . ILE A 1 91 ? -11.099 2.345 -7.333 1.00 89.94 91 ILE A O 1
ATOM 732 N N . VAL A 1 92 ? -9.004 1.512 -7.171 1.00 91.25 92 VAL A N 1
ATOM 733 C CA . VAL A 1 92 ? -9.294 0.156 -7.650 1.00 91.25 92 VAL A CA 1
ATOM 734 C C . VAL A 1 92 ? -8.502 -0.892 -6.876 1.00 91.25 92 VAL A C 1
ATOM 736 O O . VAL A 1 92 ? -7.401 -0.614 -6.395 1.00 91.25 92 VAL A O 1
ATOM 739 N N . TRP A 1 93 ? -9.052 -2.095 -6.777 1.00 93.00 93 TRP A N 1
ATOM 740 C CA . TRP A 1 93 ? -8.315 -3.267 -6.322 1.00 93.00 93 TRP A CA 1
ATOM 741 C C . TRP A 1 93 ? -7.426 -3.807 -7.444 1.00 93.00 93 TRP A C 1
ATOM 743 O O . TRP A 1 93 ? -7.827 -3.848 -8.606 1.00 93.00 93 TRP A O 1
ATOM 753 N N . ILE A 1 94 ? -6.202 -4.186 -7.094 1.00 91.12 94 ILE A N 1
ATOM 754 C CA . ILE A 1 94 ? -5.283 -4.930 -7.953 1.00 91.12 94 ILE A CA 1
ATOM 755 C C . ILE A 1 94 ? -4.819 -6.177 -7.213 1.00 91.12 94 ILE A C 1
ATOM 757 O O . ILE A 1 94 ? -4.603 -6.141 -6.001 1.00 91.12 94 ILE A O 1
ATOM 761 N N . GLU A 1 95 ? -4.633 -7.261 -7.951 1.00 92.81 95 GLU A N 1
ATOM 762 C CA . GLU A 1 95 ? -3.981 -8.478 -7.480 1.00 92.81 95 GLU A CA 1
ATOM 763 C C . GLU A 1 95 ? -2.753 -8.717 -8.354 1.00 92.81 95 GLU A C 1
ATOM 765 O O . GLU A 1 95 ? -2.788 -8.494 -9.565 1.00 92.81 95 GLU A O 1
ATOM 770 N N . GLY A 1 96 ? -1.643 -9.108 -7.739 1.00 92.19 96 GLY A N 1
ATOM 771 C CA . GLY A 1 96 ? -0.391 -9.284 -8.462 1.00 92.19 96 GLY A CA 1
ATOM 772 C C . GLY A 1 96 ? 0.765 -9.651 -7.550 1.00 92.19 96 GLY A C 1
ATOM 773 O O . GLY A 1 96 ? 0.579 -9.975 -6.378 1.00 92.19 96 GLY A O 1
ATOM 774 N N . ILE A 1 97 ? 1.973 -9.588 -8.096 1.00 92.44 97 ILE A N 1
ATOM 775 C CA . ILE A 1 97 ? 3.207 -9.903 -7.381 1.00 92.44 97 ILE A CA 1
ATOM 776 C C . ILE A 1 97 ? 3.876 -8.606 -6.934 1.00 92.44 97 ILE A C 1
ATOM 778 O O . ILE A 1 97 ? 4.281 -7.798 -7.769 1.00 92.44 97 ILE A O 1
ATOM 782 N N . PHE A 1 98 ? 3.998 -8.406 -5.622 1.00 90.69 98 PHE A N 1
ATOM 783 C CA . PHE A 1 98 ? 4.767 -7.304 -5.049 1.00 90.69 98 PHE A CA 1
ATOM 784 C C . PHE A 1 98 ? 6.255 -7.632 -5.096 1.00 90.69 98 PHE A C 1
ATOM 786 O O . PHE A 1 98 ? 6.662 -8.710 -4.662 1.00 90.69 98 PHE A O 1
ATOM 793 N N . THR A 1 99 ? 7.070 -6.707 -5.593 1.00 88.94 99 THR A N 1
ATOM 794 C CA . THR A 1 99 ? 8.527 -6.867 -5.653 1.00 88.94 99 THR A CA 1
ATOM 795 C C . THR A 1 99 ? 9.237 -5.509 -5.767 1.00 88.94 99 THR A C 1
ATOM 797 O O . THR A 1 99 ? 8.600 -4.453 -5.710 1.00 88.94 99 THR A O 1
ATOM 800 N N . ILE A 1 100 ? 10.567 -5.525 -5.871 1.00 86.38 100 ILE A N 1
ATOM 801 C CA . ILE A 1 100 ? 11.425 -4.339 -5.964 1.00 86.38 100 ILE A CA 1
ATOM 802 C C . ILE A 1 100 ? 11.988 -4.243 -7.379 1.00 86.38 100 ILE A C 1
ATOM 804 O O . ILE A 1 100 ? 12.535 -5.203 -7.922 1.00 86.38 100 ILE A O 1
ATOM 808 N N . GLY A 1 101 ? 11.829 -3.073 -7.983 1.00 79.56 101 GLY A N 1
ATOM 809 C CA . GLY A 1 101 ? 12.384 -2.704 -9.274 1.00 79.56 101 GLY A CA 1
ATOM 810 C C . GLY A 1 101 ? 13.513 -1.700 -9.109 1.00 79.56 101 GLY A C 1
ATOM 811 O O . GLY A 1 101 ? 13.693 -1.097 -8.049 1.00 79.56 101 GLY A O 1
ATOM 812 N N . ARG A 1 102 ? 14.272 -1.502 -10.185 1.00 76.38 102 ARG A N 1
ATOM 813 C CA . ARG A 1 102 ? 15.370 -0.541 -10.233 1.00 76.38 102 ARG A CA 1
ATOM 814 C C . ARG A 1 102 ? 15.167 0.420 -11.393 1.00 76.38 102 ARG A C 1
ATOM 816 O O . ARG A 1 102 ? 14.915 0.003 -12.518 1.00 76.38 102 ARG A O 1
ATOM 823 N N . TRP A 1 103 ? 15.239 1.708 -11.092 1.00 68.25 103 TRP A N 1
ATOM 824 C CA . TRP A 1 103 ? 15.186 2.796 -12.053 1.00 68.25 103 TRP A CA 1
ATOM 825 C C . TRP A 1 103 ? 16.601 3.311 -12.285 1.00 68.25 103 TRP A C 1
ATOM 827 O O . TRP A 1 103 ? 17.132 4.046 -11.453 1.00 68.25 103 TRP A O 1
ATOM 837 N N . ASP A 1 104 ? 17.214 2.953 -13.409 1.00 69.69 104 ASP A N 1
ATOM 838 C CA . ASP A 1 104 ? 18.538 3.454 -13.774 1.00 69.69 104 ASP A CA 1
ATOM 839 C C . ASP A 1 104 ? 18.429 4.764 -14.569 1.00 69.69 104 ASP A C 1
ATOM 841 O O . ASP A 1 104 ? 17.938 4.817 -15.698 1.00 69.69 104 ASP A O 1
ATOM 845 N N . THR A 1 105 ? 18.923 5.857 -13.989 1.00 59.66 105 THR A N 1
ATOM 846 C CA . THR A 1 105 ? 19.013 7.148 -14.673 1.00 59.66 105 THR A CA 1
ATOM 847 C C . THR A 1 105 ? 20.280 7.177 -15.514 1.00 59.66 105 THR A C 1
ATOM 849 O O . THR A 1 105 ? 21.393 7.296 -14.998 1.00 59.66 105 THR A O 1
ATOM 852 N N . THR A 1 106 ? 20.118 7.113 -16.832 1.00 57.66 106 THR A N 1
ATOM 853 C CA . THR A 1 106 ? 21.233 7.276 -17.770 1.00 57.66 106 THR A CA 1
ATOM 854 C C . THR A 1 106 ? 21.407 8.755 -18.102 1.00 57.66 106 THR A C 1
ATOM 856 O O . THR A 1 106 ? 20.487 9.378 -18.634 1.00 57.66 106 THR A O 1
ATOM 859 N N . LYS A 1 107 ? 22.584 9.338 -17.835 1.00 54.38 107 LYS A N 1
ATOM 860 C CA . LYS A 1 107 ? 22.928 10.650 -18.407 1.00 54.38 107 LYS A CA 1
ATOM 861 C C . LYS A 1 107 ? 23.697 10.411 -19.697 1.00 54.38 107 LYS A C 1
ATOM 863 O O . LYS A 1 107 ? 24.757 9.789 -19.705 1.00 54.38 107 LYS A O 1
ATOM 868 N N . ARG A 1 108 ? 23.170 10.929 -20.806 1.00 49.75 108 ARG A N 1
ATOM 869 C CA . ARG A 1 108 ? 23.932 11.016 -22.054 1.00 49.75 108 ARG A CA 1
ATOM 870 C C . ARG A 1 108 ? 24.879 12.202 -21.954 1.00 49.75 108 ARG A C 1
ATOM 872 O O . ARG A 1 108 ? 24.432 13.338 -21.794 1.00 49.75 108 ARG A O 1
ATOM 879 N N . LYS A 1 109 ? 26.182 11.946 -22.050 1.00 49.25 109 LYS A N 1
ATOM 880 C CA . LYS A 1 109 ? 27.190 13.001 -22.148 1.00 49.25 109 LYS A CA 1
ATOM 881 C C . LYS A 1 109 ? 27.672 13.077 -23.589 1.00 49.25 109 LYS A C 1
ATOM 883 O O . LYS A 1 109 ? 28.502 12.284 -24.021 1.00 49.25 109 LYS A O 1
ATOM 888 N N . THR A 1 110 ? 27.165 14.051 -24.336 1.00 46.62 110 THR A N 1
ATOM 889 C CA . THR A 1 110 ? 27.674 14.336 -25.680 1.00 46.62 110 THR A CA 1
ATOM 890 C C . THR A 1 110 ? 28.941 15.172 -25.557 1.00 46.62 110 THR A C 1
ATOM 892 O O . THR A 1 110 ? 28.887 16.348 -25.197 1.00 46.62 110 THR A O 1
ATOM 895 N N . THR A 1 111 ? 30.095 14.572 -25.844 1.00 45.97 111 THR A N 1
ATOM 896 C CA . THR A 1 111 ? 31.364 15.309 -25.899 1.00 45.97 111 THR A CA 1
ATOM 897 C C . THR A 1 111 ? 31.620 15.742 -27.338 1.00 45.97 111 THR A C 1
ATOM 899 O O . THR A 1 111 ? 31.860 14.913 -28.214 1.00 45.97 111 THR A O 1
ATOM 902 N N . LEU A 1 112 ? 31.571 17.051 -27.591 1.00 50.56 112 LEU A N 1
ATOM 903 C CA . LEU A 1 112 ? 31.945 17.633 -28.879 1.00 50.56 112 LEU A CA 1
ATOM 904 C C . LEU A 1 112 ? 33.471 17.753 -28.942 1.00 50.56 112 LEU A C 1
ATOM 906 O O . LEU A 1 112 ? 34.045 18.739 -28.484 1.00 50.56 112 LEU A O 1
ATOM 910 N N . SER A 1 113 ? 34.145 16.745 -29.490 1.00 51.31 113 SER A N 1
ATOM 911 C CA . SER A 1 113 ? 35.567 16.850 -29.815 1.00 51.31 113 SER A CA 1
ATOM 912 C C . SER A 1 113 ? 35.726 17.530 -31.174 1.00 51.31 113 SER A C 1
ATOM 914 O O . SER A 1 113 ? 35.362 16.960 -32.203 1.00 51.31 113 SER A O 1
ATOM 916 N N . PHE A 1 114 ? 36.286 18.736 -31.197 1.00 50.94 114 PHE A N 1
ATOM 917 C CA . PHE A 1 114 ? 36.725 19.365 -32.438 1.00 50.94 114 PHE A CA 1
ATOM 918 C C . PHE A 1 114 ? 38.175 18.956 -32.693 1.00 50.94 114 PHE A C 1
ATOM 920 O O . PHE A 1 114 ? 39.066 19.326 -31.936 1.00 50.94 114 PHE A O 1
ATOM 927 N N . ALA A 1 115 ? 38.418 18.168 -33.741 1.00 53.47 115 ALA A N 1
ATOM 928 C CA . ALA A 1 115 ? 39.777 17.867 -34.172 1.00 53.47 115 ALA A CA 1
ATOM 929 C C . ALA A 1 115 ? 40.423 19.154 -34.719 1.00 53.47 115 ALA A C 1
ATOM 931 O O . ALA A 1 115 ? 39.950 19.714 -35.710 1.00 53.47 115 ALA A O 1
ATOM 932 N N . GLU A 1 116 ? 41.492 19.633 -34.076 1.00 52.28 116 GLU A N 1
ATOM 933 C CA . GLU A 1 116 ? 42.126 20.928 -34.387 1.00 52.28 116 GLU A CA 1
ATOM 934 C C . GLU A 1 116 ? 42.772 20.994 -35.788 1.00 52.28 116 GLU A C 1
ATOM 936 O O . GLU A 1 116 ? 43.088 22.084 -36.251 1.00 52.28 116 GLU A O 1
ATOM 941 N N . ASN A 1 117 ? 42.887 19.872 -36.513 1.00 55.09 117 ASN A N 1
ATOM 942 C CA . ASN A 1 117 ? 43.644 19.784 -37.772 1.00 55.09 117 ASN A CA 1
ATOM 943 C C . ASN A 1 117 ? 42.881 19.181 -38.973 1.00 55.09 117 ASN A C 1
ATOM 945 O O . ASN A 1 117 ? 43.508 18.634 -39.876 1.00 55.09 117 ASN A O 1
ATOM 949 N N . VAL A 1 118 ? 41.546 19.277 -39.022 1.00 55.47 118 VAL A N 1
ATOM 950 C CA . VAL A 1 118 ? 40.756 18.793 -40.179 1.00 55.47 118 VAL A CA 1
ATOM 951 C C . VAL A 1 118 ? 40.303 19.966 -41.074 1.00 55.47 118 VAL A C 1
ATOM 953 O O . VAL A 1 118 ? 39.756 20.947 -40.545 1.00 55.47 118 VAL A O 1
ATOM 956 N N . PRO A 1 119 ? 40.506 19.902 -42.412 1.00 55.88 119 PRO A N 1
ATOM 957 C CA . PRO A 1 119 ? 40.038 20.909 -43.366 1.00 55.88 119 PRO A CA 1
ATOM 958 C C . PRO A 1 119 ? 38.543 21.222 -43.213 1.00 55.88 119 PRO A C 1
ATOM 960 O O . PRO A 1 119 ? 37.730 20.358 -42.889 1.00 55.88 119 PRO A O 1
ATOM 963 N N . ARG A 1 120 ? 38.169 22.487 -43.450 1.00 56.72 120 ARG A N 1
ATOM 964 C CA . ARG A 1 120 ? 36.833 23.056 -43.166 1.00 56.72 120 ARG A CA 1
ATOM 965 C C . ARG A 1 120 ? 35.667 22.304 -43.830 1.00 56.72 120 ARG A C 1
ATOM 967 O O . ARG A 1 120 ? 34.541 22.427 -43.359 1.00 56.72 120 ARG A O 1
ATOM 974 N N . GLU A 1 121 ? 35.944 21.526 -44.871 1.00 56.97 121 GLU A N 1
ATOM 975 C CA . GLU A 1 121 ? 34.964 20.797 -45.683 1.00 56.97 121 GLU A CA 1
ATOM 976 C C . GLU A 1 121 ? 34.610 19.401 -45.127 1.00 56.97 121 GLU A C 1
ATOM 978 O O . GLU A 1 121 ? 33.548 18.880 -45.449 1.00 56.97 121 GLU A O 1
ATOM 983 N N . GLU A 1 122 ? 35.404 18.837 -44.204 1.00 52.34 122 GLU A N 1
ATOM 984 C CA . GLU A 1 122 ? 35.151 17.520 -43.577 1.00 52.34 122 GLU A CA 1
ATOM 985 C C . GLU A 1 122 ? 34.596 17.614 -42.139 1.00 52.34 122 GLU A C 1
ATOM 987 O O . GLU A 1 122 ? 34.429 16.612 -41.447 1.00 52.34 122 GLU A O 1
ATOM 992 N N . ARG A 1 123 ? 34.240 18.817 -41.665 1.00 53.06 123 ARG A N 1
ATOM 993 C CA . ARG A 1 123 ? 33.721 19.071 -40.300 1.00 53.06 123 ARG A CA 1
ATOM 994 C C . ARG A 1 123 ? 32.277 18.600 -40.058 1.00 53.06 123 ARG A C 1
ATOM 996 O O . ARG A 1 123 ? 31.544 19.219 -39.288 1.00 53.06 123 ARG A O 1
ATOM 1003 N N . THR A 1 124 ? 31.842 17.509 -40.679 1.00 49.38 124 THR A N 1
ATOM 1004 C CA . THR A 1 124 ? 30.543 16.890 -40.389 1.00 49.38 124 THR A CA 1
ATOM 1005 C C . THR A 1 124 ? 30.734 15.533 -39.726 1.00 49.38 124 THR A C 1
ATOM 1007 O O . THR A 1 124 ? 30.723 14.501 -40.386 1.00 49.38 124 THR A O 1
ATOM 1010 N N . LYS A 1 125 ? 30.867 15.585 -38.389 1.00 53.59 125 LYS A N 1
ATOM 1011 C CA . LYS A 1 125 ? 30.333 14.660 -37.358 1.00 53.59 125 LYS A CA 1
ATOM 1012 C C . LYS A 1 125 ? 31.349 14.401 -36.236 1.00 53.59 125 LYS A C 1
ATOM 1014 O O . LYS A 1 125 ? 32.173 13.500 -36.349 1.00 53.59 125 LYS A O 1
ATOM 1019 N N . PRO A 1 126 ? 31.259 15.123 -35.109 1.00 45.47 126 PRO A N 1
ATOM 1020 C CA . PRO A 1 126 ? 31.762 14.627 -33.842 1.00 45.47 126 PRO A CA 1
ATOM 1021 C C . PRO A 1 126 ? 30.618 13.909 -33.124 1.00 45.47 126 PRO A C 1
ATOM 1023 O O . PRO A 1 126 ? 29.631 14.549 -32.755 1.00 45.47 126 PRO A O 1
ATOM 1026 N N . THR A 1 127 ? 30.697 12.595 -32.921 1.00 50.38 127 THR A N 1
ATOM 1027 C CA . THR A 1 127 ? 29.804 11.954 -31.943 1.00 50.38 127 THR A CA 1
ATOM 1028 C C . THR A 1 127 ? 30.417 10.673 -31.391 1.00 50.38 127 THR A C 1
ATOM 1030 O O . THR A 1 127 ? 30.191 9.586 -31.907 1.00 50.38 127 THR A O 1
ATOM 1033 N N . THR A 1 128 ? 31.198 10.800 -30.318 1.00 52.19 128 THR A N 1
ATOM 1034 C CA . THR A 1 128 ? 31.333 9.693 -29.366 1.00 52.19 128 THR A CA 1
ATOM 1035 C C . THR A 1 128 ? 30.226 9.889 -28.340 1.00 52.19 128 THR A C 1
ATOM 1037 O O . THR A 1 128 ? 30.297 10.793 -27.503 1.00 52.19 128 THR A O 1
ATOM 1040 N N . GLU A 1 129 ? 29.156 9.109 -28.468 1.00 51.50 129 GLU A N 1
ATOM 1041 C CA . GLU A 1 129 ? 28.086 9.052 -27.476 1.00 51.50 129 GLU A CA 1
ATOM 1042 C C . GLU A 1 129 ? 28.504 8.074 -26.384 1.00 51.50 129 GLU A C 1
ATOM 1044 O O . GLU A 1 129 ? 28.557 6.867 -26.609 1.00 51.50 129 GLU A O 1
ATOM 1049 N N . THR A 1 130 ? 28.815 8.593 -25.199 1.00 51.91 130 THR A N 1
ATOM 1050 C CA . THR A 1 130 ? 29.005 7.754 -24.016 1.00 51.91 130 THR A CA 1
ATOM 1051 C C . THR A 1 130 ? 27.779 7.919 -23.126 1.00 51.91 130 THR A C 1
ATOM 1053 O O . THR A 1 130 ? 27.465 9.023 -22.667 1.00 51.91 130 THR A O 1
ATOM 1056 N N . SER A 1 131 ? 27.053 6.824 -22.916 1.00 52.50 131 SER A N 1
ATOM 1057 C CA . SER A 1 131 ? 25.985 6.727 -21.925 1.00 52.50 131 SER A CA 1
ATOM 1058 C C . SER A 1 131 ? 26.569 6.187 -20.625 1.00 52.50 131 SER A C 1
ATOM 1060 O O . SER A 1 131 ? 27.027 5.047 -20.585 1.00 52.50 131 SER A O 1
ATOM 1062 N N . GLU A 1 132 ? 26.546 6.992 -19.568 1.00 52.72 132 GLU A N 1
ATOM 1063 C CA . GLU A 1 132 ? 26.877 6.537 -18.218 1.00 52.72 132 GLU A CA 1
ATOM 1064 C C . GLU A 1 132 ? 25.578 6.436 -17.411 1.00 52.72 132 GLU A C 1
ATOM 1066 O O . GLU A 1 132 ? 24.758 7.362 -17.406 1.00 52.72 132 GLU A O 1
ATOM 1071 N N . ILE A 1 133 ? 25.375 5.300 -16.739 1.00 56.69 133 ILE A N 1
ATOM 1072 C CA . ILE A 1 133 ? 24.343 5.177 -15.706 1.00 56.69 133 ILE A CA 1
ATOM 1073 C C . ILE A 1 133 ? 24.843 5.992 -14.518 1.00 56.69 133 ILE A C 1
ATOM 1075 O O . ILE A 1 133 ? 25.894 5.689 -13.958 1.00 56.69 133 ILE A O 1
ATOM 1079 N N . VAL A 1 134 ? 24.128 7.058 -14.175 1.00 57.75 134 VAL A N 1
ATOM 1080 C CA . VAL A 1 134 ? 24.579 8.012 -13.156 1.00 57.75 134 VAL A CA 1
ATOM 1081 C C . VAL A 1 134 ? 24.017 7.685 -11.786 1.00 57.75 134 VAL A C 1
ATOM 1083 O O . VAL A 1 134 ? 24.692 7.930 -10.792 1.00 57.75 134 VAL A O 1
ATOM 1086 N N . GLU A 1 135 ? 22.812 7.121 -11.721 1.00 56.34 135 GLU A N 1
ATOM 1087 C CA . GLU A 1 135 ? 22.166 6.811 -10.448 1.00 56.34 135 GLU A CA 1
ATOM 1088 C C . GLU A 1 135 ? 21.019 5.820 -10.659 1.00 56.34 135 GLU A C 1
ATOM 1090 O O . GLU A 1 135 ? 20.135 6.067 -11.481 1.00 56.34 135 GLU A O 1
ATOM 1095 N N . GLY A 1 136 ? 21.055 4.696 -9.942 1.00 60.81 136 GLY A N 1
ATOM 1096 C CA . GLY A 1 136 ? 19.970 3.720 -9.895 1.00 60.81 136 GLY A CA 1
ATOM 1097 C C . GLY A 1 136 ? 19.163 3.904 -8.614 1.00 60.81 136 GLY A C 1
ATOM 1098 O O . GLY A 1 136 ? 19.741 3.791 -7.538 1.00 60.81 136 GLY A O 1
ATOM 1099 N N . ASN A 1 137 ? 17.863 4.182 -8.718 1.00 72.00 137 ASN A N 1
ATOM 1100 C CA . ASN A 1 137 ? 16.956 4.273 -7.572 1.00 72.00 137 ASN A CA 1
ATOM 1101 C C . ASN A 1 137 ? 16.052 3.045 -7.520 1.00 72.00 137 ASN A C 1
ATOM 1103 O O . ASN A 1 137 ? 15.439 2.673 -8.519 1.00 72.00 137 ASN A O 1
ATOM 1107 N N . GLU A 1 138 ? 15.942 2.422 -6.358 1.00 80.50 138 GLU A N 1
ATOM 1108 C CA . GLU A 1 138 ? 15.054 1.281 -6.155 1.00 80.50 138 GLU A CA 1
ATOM 1109 C C . GLU A 1 138 ? 13.646 1.754 -5.799 1.00 80.50 138 GLU A C 1
ATOM 1111 O O . GLU A 1 138 ? 13.457 2.758 -5.109 1.00 80.50 138 GLU A O 1
ATOM 1116 N N . TYR A 1 139 ? 12.643 1.037 -6.291 1.00 83.38 139 TYR A N 1
ATOM 1117 C CA . TYR A 1 139 ? 11.240 1.338 -6.032 1.00 83.38 139 TYR A CA 1
ATOM 1118 C C . TYR A 1 139 ? 10.454 0.038 -5.897 1.00 83.38 139 TYR A C 1
ATOM 1120 O O . TYR A 1 139 ? 10.776 -0.971 -6.518 1.00 83.38 139 TYR A O 1
ATOM 1128 N N . PHE A 1 140 ? 9.400 0.046 -5.090 1.00 87.06 140 PHE A N 1
ATOM 1129 C CA . PHE A 1 140 ? 8.487 -1.092 -5.035 1.00 87.06 140 PHE A CA 1
ATOM 1130 C C . PHE A 1 140 ? 7.543 -1.051 -6.230 1.00 87.06 140 PHE A C 1
ATOM 1132 O O . PHE A 1 140 ? 7.165 0.032 -6.666 1.00 87.06 140 PHE A O 1
ATOM 1139 N N . TYR A 1 141 ? 7.100 -2.198 -6.730 1.00 87.62 141 TYR A N 1
ATOM 1140 C CA . TYR A 1 141 ? 6.015 -2.267 -7.707 1.00 87.62 141 TYR A CA 1
ATOM 1141 C C . TYR A 1 141 ? 5.190 -3.543 -7.543 1.00 87.62 141 TYR A C 1
ATOM 1143 O O . TYR A 1 141 ? 5.607 -4.494 -6.882 1.00 87.62 141 TYR A O 1
ATOM 1151 N N . ILE A 1 142 ? 3.993 -3.539 -8.127 1.00 89.81 142 ILE A N 1
ATOM 1152 C CA . ILE A 1 142 ? 3.117 -4.701 -8.216 1.00 89.81 142 ILE A CA 1
ATOM 1153 C C . ILE A 1 142 ? 3.006 -5.051 -9.688 1.00 89.81 142 ILE A C 1
ATOM 1155 O O . ILE A 1 142 ? 2.643 -4.207 -10.507 1.00 89.81 142 ILE A O 1
ATOM 1159 N N . LYS A 1 143 ? 3.331 -6.293 -10.014 1.00 89.38 143 LYS A N 1
ATOM 1160 C CA . LYS A 1 143 ? 3.191 -6.850 -11.353 1.00 89.38 143 LYS A CA 1
ATOM 1161 C C . LYS A 1 143 ? 1.888 -7.637 -11.433 1.00 89.38 143 LYS A C 1
ATOM 1163 O O . LYS A 1 143 ? 1.765 -8.681 -10.794 1.00 89.38 143 LYS A O 1
ATOM 1168 N N . ASP A 1 144 ? 0.928 -7.150 -12.212 1.00 88.69 144 ASP A N 1
ATOM 1169 C CA . ASP A 1 144 ? -0.245 -7.933 -12.613 1.00 88.69 144 ASP A CA 1
ATOM 1170 C C . ASP A 1 144 ? 0.139 -8.714 -13.877 1.00 88.69 144 ASP A C 1
ATOM 1172 O O . ASP A 1 144 ? 0.150 -8.180 -14.989 1.00 88.69 144 ASP A O 1
ATOM 1176 N N . GLU A 1 145 ? 0.527 -9.978 -13.695 1.00 82.88 145 GLU A N 1
ATOM 1177 C CA . GLU A 1 145 ? 0.963 -10.840 -14.798 1.00 82.88 145 GLU A CA 1
ATOM 1178 C C . GLU A 1 145 ? -0.179 -11.195 -15.752 1.00 82.88 145 GLU A C 1
ATOM 1180 O O . GLU A 1 145 ? 0.058 -11.379 -16.944 1.00 82.88 145 GLU A O 1
ATOM 1185 N N . CYS A 1 146 ? -1.418 -11.245 -15.255 1.00 82.50 146 CYS A N 1
ATOM 1186 C CA . CYS A 1 146 ? -2.586 -11.578 -16.067 1.00 82.50 146 CYS A CA 1
ATOM 1187 C C . CYS A 1 146 ? -2.900 -10.464 -17.063 1.00 82.50 146 CYS A C 1
ATOM 1189 O O . CYS A 1 146 ? -3.231 -10.734 -18.217 1.00 82.50 146 CYS A O 1
ATOM 1191 N N . LYS A 1 147 ? -2.792 -9.210 -16.617 1.00 81.12 147 LYS A N 1
ATOM 1192 C CA . LYS A 1 147 ? -3.038 -8.037 -17.465 1.00 81.12 147 LYS A CA 1
ATOM 1193 C C . LYS A 1 147 ? -1.778 -7.516 -18.142 1.00 81.12 147 LYS A C 1
ATOM 1195 O O . LYS A 1 147 ? -1.887 -6.614 -18.965 1.00 81.12 147 LYS A O 1
ATOM 1200 N N . ASN A 1 148 ? -0.614 -8.080 -17.811 1.00 82.56 148 ASN A N 1
ATOM 1201 C CA . ASN A 1 148 ? 0.694 -7.597 -18.230 1.00 82.56 148 ASN A CA 1
ATOM 1202 C C . ASN A 1 148 ? 0.799 -6.085 -17.982 1.00 82.56 148 ASN A C 1
ATOM 1204 O O . ASN A 1 148 ? 0.914 -5.304 -18.920 1.00 82.56 148 ASN A O 1
ATOM 1208 N N . VAL A 1 149 ? 0.655 -5.674 -16.719 1.00 81.38 149 VAL A N 1
ATOM 1209 C CA . VAL A 1 149 ? 0.773 -4.275 -16.285 1.00 81.38 149 VAL A CA 1
ATOM 1210 C C . VAL A 1 149 ? 1.613 -4.212 -15.017 1.00 81.38 149 VAL A C 1
ATOM 1212 O O . VAL A 1 149 ? 1.401 -4.976 -14.075 1.00 81.38 149 VAL A O 1
ATOM 1215 N N . ASN A 1 150 ? 2.543 -3.259 -14.982 1.00 84.12 150 ASN A N 1
ATOM 1216 C CA . ASN A 1 150 ? 3.305 -2.924 -13.787 1.00 84.12 150 ASN A CA 1
ATOM 1217 C C . ASN A 1 150 ? 2.723 -1.669 -13.136 1.00 84.12 150 ASN A C 1
ATOM 1219 O O . ASN A 1 150 ? 2.476 -0.666 -13.806 1.00 84.12 150 ASN A O 1
ATOM 1223 N N . PHE A 1 151 ? 2.552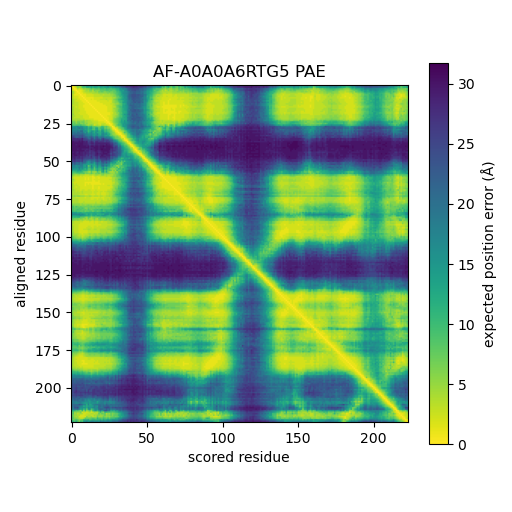 -1.714 -11.820 1.00 84.88 151 PHE A N 1
ATOM 1224 C CA . PHE A 1 151 ? 2.123 -0.589 -10.998 1.00 84.88 151 PHE A CA 1
ATOM 1225 C C . PHE A 1 151 ? 3.302 -0.152 -10.134 1.00 84.88 151 PHE A C 1
ATOM 1227 O O . PHE A 1 151 ? 3.563 -0.806 -9.127 1.00 84.88 151 PHE A O 1
ATOM 1234 N N . PRO A 1 152 ? 4.053 0.905 -10.494 1.00 84.25 152 PRO A N 1
ATOM 1235 C CA . PRO A 1 152 ? 5.093 1.457 -9.634 1.00 84.25 152 PRO A CA 1
ATOM 1236 C C . PRO A 1 152 ? 4.491 2.002 -8.341 1.00 84.25 152 PRO A C 1
ATOM 1238 O O . PRO A 1 152 ? 3.454 2.675 -8.357 1.00 84.25 152 PRO A O 1
ATOM 1241 N N . LEU A 1 153 ? 5.120 1.722 -7.203 1.00 82.44 153 LEU A N 1
ATOM 1242 C CA . LEU A 1 153 ? 4.611 2.136 -5.910 1.00 82.44 153 LEU A CA 1
ATOM 1243 C C . LEU A 1 153 ? 5.325 3.377 -5.378 1.00 82.44 153 LEU A C 1
ATOM 1245 O O . LEU A 1 153 ? 6.505 3.334 -5.041 1.00 82.44 153 LEU A O 1
ATOM 1249 N N . LEU A 1 154 ? 4.574 4.458 -5.175 1.00 79.25 154 LEU A N 1
ATOM 1250 C CA . LEU A 1 154 ? 5.006 5.548 -4.307 1.00 79.25 154 LEU A CA 1
ATOM 1251 C C . LEU A 1 154 ? 4.580 5.248 -2.874 1.00 79.25 154 LEU A C 1
ATOM 1253 O O . LEU A 1 154 ? 3.393 5.281 -2.544 1.00 79.25 154 LEU A O 1
ATOM 1257 N N . VAL A 1 155 ? 5.561 4.917 -2.043 1.00 79.12 155 VAL A N 1
ATOM 1258 C CA . VAL A 1 155 ? 5.351 4.477 -0.664 1.00 79.12 155 VAL A CA 1
ATOM 1259 C C . VAL A 1 155 ? 5.850 5.522 0.329 1.00 79.12 155 VAL A C 1
ATOM 1261 O O . VAL A 1 155 ? 6.769 6.285 0.046 1.00 79.12 155 VAL A O 1
ATOM 1264 N N . ASN A 1 156 ? 5.244 5.528 1.514 1.00 83.00 156 ASN A N 1
ATOM 1265 C CA . ASN A 1 156 ? 5.762 6.222 2.689 1.00 83.00 156 ASN A CA 1
ATOM 1266 C C . ASN A 1 156 ? 6.221 5.139 3.669 1.00 83.00 156 ASN A C 1
ATOM 1268 O O . ASN A 1 156 ? 5.422 4.268 4.016 1.00 83.00 156 ASN A O 1
ATOM 1272 N N . SER A 1 157 ? 7.489 5.177 4.078 1.00 81.88 157 SER A N 1
ATOM 1273 C CA . SER A 1 157 ? 8.075 4.181 4.981 1.00 81.88 157 SER A CA 1
ATOM 1274 C C . SER A 1 157 ? 7.302 4.060 6.297 1.00 81.88 157 SER A C 1
ATOM 1276 O O . SER A 1 157 ? 7.152 2.958 6.810 1.00 81.88 157 SER A O 1
ATOM 1278 N N . GLU A 1 158 ? 6.727 5.157 6.796 1.00 83.56 158 GLU A N 1
ATOM 1279 C CA . GLU A 1 158 ? 5.958 5.191 8.049 1.00 83.56 158 GLU A CA 1
ATOM 1280 C C . GLU A 1 158 ? 4.655 4.376 8.006 1.00 83.56 158 GLU A C 1
ATOM 1282 O O . GLU A 1 158 ? 4.059 4.103 9.048 1.00 83.56 158 GLU A O 1
ATOM 1287 N N . TYR A 1 159 ? 4.176 4.021 6.812 1.00 86.38 159 TYR A N 1
ATOM 1288 C CA . TYR A 1 159 ? 2.904 3.316 6.623 1.00 86.38 159 TYR A CA 1
ATOM 1289 C C . TYR A 1 159 ? 3.081 1.811 6.416 1.00 86.38 159 TYR A C 1
ATOM 1291 O O . TYR A 1 159 ? 2.082 1.086 6.355 1.00 86.38 159 TYR A O 1
ATOM 1299 N N . PHE A 1 160 ? 4.325 1.334 6.315 1.00 86.44 160 PHE A N 1
ATOM 1300 C CA . PHE A 1 160 ? 4.594 -0.093 6.307 1.00 86.44 160 PHE A CA 1
ATOM 1301 C C . PHE A 1 160 ? 4.398 -0.692 7.695 1.00 86.44 160 PHE A C 1
ATOM 1303 O O . PHE A 1 160 ? 4.799 -0.157 8.727 1.00 86.44 160 PHE A O 1
ATOM 1310 N N . TYR A 1 161 ? 3.802 -1.869 7.685 1.00 75.56 161 TYR A N 1
ATOM 1311 C CA . TYR A 1 161 ? 3.821 -2.817 8.778 1.00 75.56 161 TYR A CA 1
ATOM 1312 C C . TYR A 1 161 ? 4.843 -3.888 8.386 1.00 75.56 161 TYR A C 1
ATOM 1314 O O . TYR A 1 161 ? 4.995 -4.175 7.203 1.00 75.56 161 TYR A O 1
ATOM 1322 N N . SER A 1 162 ? 5.541 -4.485 9.357 1.00 70.12 162 SER A N 1
ATOM 1323 C CA . SER A 1 162 ? 6.481 -5.617 9.186 1.00 70.12 162 SER A CA 1
ATOM 1324 C C . SER A 1 162 ? 7.925 -5.343 8.723 1.00 70.12 162 SER A C 1
ATOM 1326 O O . SER A 1 162 ? 8.659 -6.299 8.485 1.00 70.12 162 SER A O 1
ATOM 1328 N N . GLY A 1 163 ? 8.400 -4.095 8.674 1.00 77.94 163 GLY A N 1
ATOM 1329 C CA . GLY A 1 163 ? 9.816 -3.823 8.369 1.00 77.94 163 GLY A CA 1
ATOM 1330 C C . GLY A 1 163 ? 10.165 -3.894 6.875 1.00 77.94 163 GLY A C 1
ATOM 1331 O O . GLY A 1 163 ? 11.332 -3.787 6.497 1.00 77.94 163 GLY A O 1
ATOM 1332 N N . ILE A 1 164 ? 9.159 -4.092 6.016 1.00 81.94 164 ILE A N 1
ATOM 1333 C CA . ILE A 1 164 ? 9.300 -4.226 4.559 1.00 81.94 164 ILE A CA 1
A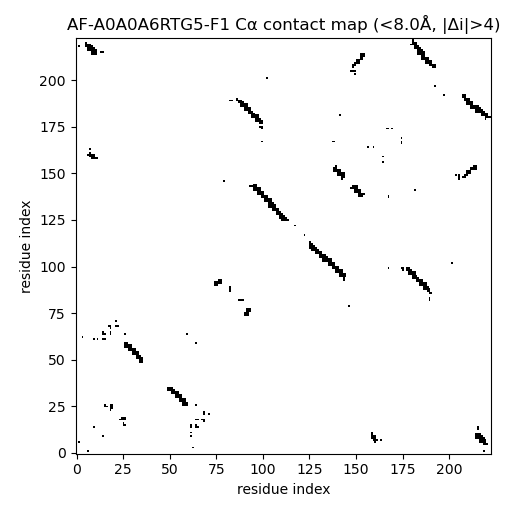TOM 1334 C C . ILE A 1 164 ? 9.873 -2.952 3.919 1.00 81.94 164 ILE A C 1
ATOM 1336 O O . ILE A 1 164 ? 10.516 -3.021 2.872 1.00 81.94 164 ILE A O 1
ATOM 1340 N N . GLU A 1 165 ? 9.741 -1.798 4.570 1.00 81.62 165 GLU A N 1
ATOM 1341 C CA . GLU A 1 165 ? 10.362 -0.545 4.139 1.00 81.62 165 GLU A CA 1
ATOM 1342 C C . GLU A 1 165 ? 11.895 -0.618 4.051 1.00 81.62 165 GLU A C 1
ATOM 1344 O O . GLU A 1 165 ? 12.503 0.186 3.349 1.00 81.62 165 GLU A O 1
ATOM 1349 N N . GLN A 1 166 ? 12.521 -1.583 4.732 1.00 83.56 166 GLN A N 1
ATOM 1350 C CA . GLN A 1 166 ? 13.973 -1.776 4.748 1.00 83.56 166 GLN A CA 1
ATOM 1351 C C . GLN A 1 166 ? 14.477 -2.636 3.587 1.00 83.56 166 GLN A C 1
ATOM 1353 O O . GLN A 1 166 ? 15.687 -2.704 3.374 1.00 83.56 166 GLN A O 1
ATOM 1358 N N . LEU A 1 167 ? 13.591 -3.286 2.825 1.00 82.81 167 LEU A N 1
ATOM 1359 C CA . LEU A 1 167 ? 13.998 -4.172 1.733 1.00 82.81 167 LEU A CA 1
ATOM 1360 C C . LEU A 1 167 ? 14.909 -3.503 0.681 1.00 82.81 167 LEU A C 1
ATOM 1362 O O . LEU A 1 167 ? 15.881 -4.148 0.288 1.00 82.81 167 LEU A O 1
ATOM 1366 N N . PRO A 1 168 ? 14.702 -2.230 0.280 1.00 80.94 168 PRO A N 1
ATOM 1367 C CA . PRO A 1 168 ? 15.613 -1.530 -0.631 1.00 80.94 168 PRO A CA 1
ATOM 1368 C C . PRO A 1 168 ? 17.009 -1.280 -0.028 1.00 80.94 168 PRO A C 1
ATOM 1370 O O . PRO A 1 168 ? 17.963 -0.942 -0.707 1.00 80.94 168 PRO A O 1
ATOM 1373 N N . SER A 1 169 ? 17.181 -1.428 1.287 1.00 80.38 169 SER A N 1
ATOM 1374 C CA . SER A 1 169 ? 18.502 -1.293 1.922 1.00 80.38 169 SER A CA 1
ATOM 1375 C C . SER A 1 169 ? 19.296 -2.606 1.948 1.00 80.38 169 SER A C 1
ATOM 1377 O O . SER A 1 169 ? 20.453 -2.614 2.369 1.00 80.38 169 SER A O 1
ATOM 1379 N N . ILE A 1 170 ? 18.690 -3.726 1.540 1.00 81.00 170 ILE A N 1
ATOM 1380 C CA . ILE A 1 170 ? 19.336 -5.046 1.497 1.00 81.00 170 ILE A CA 1
ATOM 1381 C C . ILE A 1 170 ? 20.191 -5.156 0.227 1.00 81.00 170 ILE A C 1
ATOM 1383 O O . ILE A 1 170 ? 19.878 -4.540 -0.781 1.00 81.00 170 ILE A O 1
ATOM 1387 N N . ASP A 1 171 ? 21.261 -5.958 0.241 1.00 78.44 171 ASP A N 1
ATOM 1388 C CA . ASP A 1 171 ? 22.070 -6.206 -0.958 1.00 78.44 171 ASP A CA 1
ATOM 1389 C C . ASP A 1 171 ? 21.218 -6.710 -2.142 1.00 78.44 171 ASP A C 1
ATOM 1391 O O . ASP A 1 171 ? 20.382 -7.613 -2.004 1.00 78.44 171 ASP A O 1
ATOM 1395 N N . SER A 1 172 ? 21.469 -6.129 -3.320 1.00 74.00 172 SER A N 1
ATOM 1396 C CA . SER A 1 172 ? 20.743 -6.365 -4.574 1.00 74.00 172 SER A CA 1
ATOM 1397 C C . SER A 1 172 ? 20.591 -7.839 -4.977 1.00 74.00 172 SER A C 1
ATOM 1399 O O . SER A 1 172 ? 19.621 -8.190 -5.654 1.00 74.00 172 SER A O 1
ATOM 1401 N N . ILE A 1 173 ? 21.505 -8.723 -4.555 1.00 73.44 173 ILE A N 1
ATOM 1402 C CA . ILE A 1 173 ? 21.424 -10.166 -4.830 1.00 73.44 173 ILE A CA 1
ATOM 1403 C C . ILE A 1 173 ? 20.206 -10.785 -4.131 1.00 73.44 173 ILE A C 1
ATOM 1405 O O . ILE A 1 173 ? 19.537 -11.652 -4.697 1.00 73.44 173 ILE A O 1
ATOM 1409 N N . TYR A 1 174 ? 19.893 -10.334 -2.917 1.00 75.25 174 TYR A N 1
ATOM 1410 C CA . TYR A 1 174 ? 18.746 -10.838 -2.166 1.00 75.25 174 TYR A CA 1
ATOM 1411 C C . TYR A 1 174 ? 17.449 -10.176 -2.615 1.00 75.25 174 TYR A C 1
ATOM 1413 O O . TYR 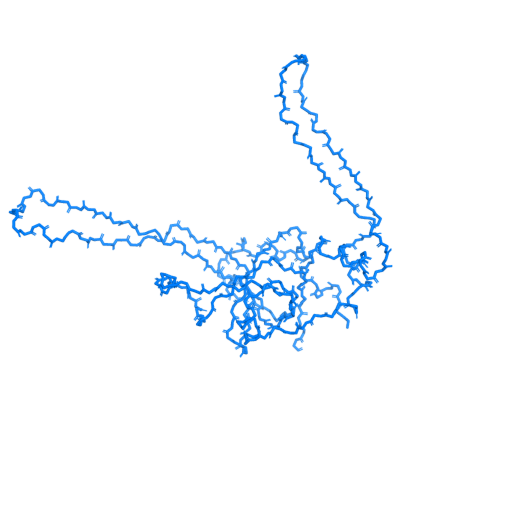A 1 174 ? 16.440 -10.866 -2.727 1.00 75.25 174 TYR A O 1
ATOM 1421 N N . GLN A 1 175 ? 17.481 -8.881 -2.945 1.00 76.62 175 GLN A N 1
ATOM 1422 C CA . GLN A 1 175 ? 16.295 -8.133 -3.379 1.00 76.62 175 GLN A CA 1
ATOM 1423 C C . GLN A 1 175 ? 15.576 -8.790 -4.566 1.00 76.62 175 GLN A C 1
ATOM 1425 O O . GLN A 1 175 ? 14.355 -8.925 -4.545 1.00 76.62 175 GLN A O 1
ATOM 1430 N N . ARG A 1 176 ? 16.330 -9.269 -5.568 1.00 69.38 176 ARG A N 1
ATOM 1431 C CA . ARG A 1 176 ? 15.781 -9.899 -6.789 1.00 69.38 176 ARG A CA 1
ATOM 1432 C C . ARG A 1 176 ? 14.975 -11.174 -6.535 1.00 69.38 176 ARG A C 1
ATOM 1434 O O . ARG A 1 176 ? 14.245 -11.608 -7.418 1.00 69.38 176 ARG A O 1
ATOM 1441 N N . ASN A 1 177 ? 15.117 -11.775 -5.357 1.00 76.81 177 ASN A N 1
ATOM 1442 C CA . ASN A 1 177 ? 14.415 -12.998 -4.979 1.00 76.81 177 ASN A CA 1
ATOM 1443 C C . ASN A 1 177 ? 13.246 -12.735 -4.020 1.00 76.81 177 ASN A C 1
ATOM 1445 O O . ASN A 1 177 ? 12.577 -13.680 -3.604 1.00 76.81 177 ASN A O 1
ATOM 1449 N N . ILE A 1 178 ? 12.992 -11.474 -3.654 1.00 83.81 178 ILE A N 1
ATOM 1450 C CA . ILE A 1 178 ? 11.889 -11.115 -2.765 1.00 83.81 178 ILE A CA 1
ATOM 1451 C C . ILE A 1 178 ? 10.696 -10.719 -3.622 1.00 83.81 178 ILE A C 1
ATOM 1453 O O . ILE A 1 178 ? 10.629 -9.640 -4.215 1.00 83.81 178 ILE A O 1
ATOM 1457 N N . SER A 1 179 ? 9.745 -11.640 -3.691 1.00 89.06 179 SER A N 1
ATOM 1458 C CA . SER A 1 179 ? 8.462 -11.419 -4.331 1.00 89.06 179 SER A CA 1
ATOM 1459 C C . SER A 1 179 ? 7.392 -12.234 -3.621 1.00 89.06 179 SER A C 1
ATOM 1461 O O . SER A 1 179 ? 7.672 -13.323 -3.117 1.00 89.06 179 SER A O 1
ATOM 1463 N N . PHE A 1 180 ? 6.186 -11.687 -3.525 1.00 90.44 180 PHE A N 1
ATOM 1464 C CA . PHE A 1 180 ? 5.057 -12.395 -2.930 1.00 90.44 180 PHE A CA 1
ATOM 1465 C C . PHE A 1 180 ? 3.729 -11.871 -3.487 1.00 90.44 180 PHE A C 1
ATOM 1467 O O . PHE A 1 180 ? 3.636 -10.699 -3.872 1.00 90.44 180 PHE A O 1
ATOM 1474 N N . PRO A 1 181 ? 2.698 -12.729 -3.547 1.00 93.19 181 PRO A N 1
ATOM 1475 C CA . PRO A 1 181 ? 1.385 -12.341 -4.032 1.00 93.19 181 PRO A CA 1
ATOM 1476 C C . PRO A 1 181 ? 0.700 -11.382 -3.058 1.00 93.19 181 PRO A C 1
ATOM 1478 O O . PRO A 1 181 ? 0.714 -11.568 -1.837 1.00 93.19 181 PRO A O 1
ATOM 1481 N N . VAL A 1 182 ? 0.079 -10.349 -3.615 1.00 92.69 182 VAL A N 1
ATOM 1482 C CA . VAL A 1 182 ? -0.615 -9.305 -2.868 1.00 92.69 182 VAL A CA 1
ATOM 1483 C C . VAL A 1 182 ? -1.939 -8.927 -3.515 1.00 92.69 182 VAL A C 1
ATOM 1485 O O . VAL A 1 182 ? -2.124 -9.049 -4.726 1.00 92.69 182 VAL A O 1
ATOM 1488 N N . LYS A 1 183 ? -2.825 -8.381 -2.687 1.00 92.50 183 LYS A N 1
ATOM 1489 C CA . LYS A 1 183 ? -4.000 -7.617 -3.081 1.00 92.50 183 LYS A CA 1
ATOM 1490 C C . LYS A 1 183 ? -3.839 -6.198 -2.550 1.00 92.50 183 LYS A C 1
ATOM 1492 O O . LYS A 1 183 ? -3.575 -5.999 -1.364 1.00 92.50 183 LYS A O 1
ATOM 1497 N N . ALA A 1 184 ? -3.982 -5.203 -3.415 1.00 91.88 184 ALA A N 1
ATOM 1498 C CA . ALA A 1 184 ? -3.769 -3.809 -3.054 1.00 91.88 184 ALA A CA 1
ATOM 1499 C C . ALA A 1 184 ? -4.922 -2.921 -3.511 1.00 91.88 184 ALA A C 1
ATOM 1501 O O . ALA A 1 184 ? -5.390 -3.035 -4.640 1.00 91.88 184 ALA A O 1
ATOM 1502 N N . LEU A 1 185 ? -5.350 -2.000 -2.648 1.00 92.38 185 LEU A N 1
ATOM 1503 C CA . LEU A 1 185 ? -6.223 -0.899 -3.037 1.00 92.38 185 LEU A CA 1
ATOM 1504 C C . LEU A 1 185 ? -5.333 0.267 -3.453 1.00 92.38 185 LEU A C 1
ATOM 1506 O O . LEU A 1 185 ? -4.557 0.790 -2.644 1.00 92.38 185 LEU A O 1
ATOM 1510 N N . VAL A 1 186 ? -5.434 0.665 -4.715 1.00 89.56 186 VAL A N 1
ATOM 1511 C CA . VAL A 1 186 ? -4.524 1.634 -5.327 1.00 89.56 186 VAL A CA 1
ATOM 1512 C C . VAL A 1 186 ? -5.287 2.744 -6.012 1.00 89.56 186 VAL A C 1
ATOM 1514 O O . VAL A 1 186 ? -6.370 2.538 -6.557 1.00 89.56 186 VAL A O 1
ATOM 1517 N N . LYS A 1 187 ? -4.699 3.938 -6.012 1.00 87.81 187 LYS A N 1
ATOM 1518 C CA . LYS A 1 187 ? -5.164 5.049 -6.831 1.00 87.81 187 LYS A CA 1
ATOM 1519 C C . LYS A 1 187 ? -4.312 5.108 -8.099 1.00 87.81 187 LYS A C 1
ATOM 1521 O O . LYS A 1 187 ? -3.125 5.431 -8.066 1.00 87.81 187 LYS A O 1
ATOM 1526 N N . VAL A 1 188 ? -4.926 4.773 -9.227 1.00 85.50 188 VAL A N 1
ATOM 1527 C CA . VAL A 1 188 ? -4.264 4.731 -10.535 1.00 85.50 188 VAL A CA 1
ATOM 1528 C C . VAL A 1 188 ? -4.434 6.075 -11.231 1.00 85.50 188 VAL A C 1
ATOM 1530 O O . VAL A 1 188 ? -5.557 6.579 -11.345 1.00 85.50 188 VAL A O 1
ATOM 1533 N N . LEU A 1 189 ? -3.328 6.657 -11.705 1.00 78.94 189 LEU A N 1
ATOM 1534 C CA . LEU A 1 189 ? -3.340 7.786 -12.632 1.00 78.94 189 LEU A CA 1
ATOM 1535 C C . LEU A 1 189 ? -3.053 7.271 -14.040 1.00 78.94 189 LEU A C 1
ATOM 1537 O O . LEU A 1 189 ? -2.073 6.565 -14.280 1.00 78.94 189 LEU A O 1
ATOM 1541 N N . TYR A 1 190 ? -3.907 7.662 -14.978 1.00 73.81 190 TYR A N 1
ATOM 1542 C CA . TYR A 1 190 ? -3.655 7.433 -16.388 1.00 73.81 190 TYR A CA 1
ATOM 1543 C C . TYR A 1 190 ? -2.735 8.534 -16.922 1.00 73.81 190 TYR A C 1
ATOM 1545 O O . TYR A 1 190 ? -3.083 9.716 -16.852 1.00 73.81 190 TYR A O 1
ATOM 1553 N N . ARG A 1 191 ? -1.576 8.150 -17.463 1.00 69.31 191 ARG A N 1
ATOM 1554 C CA . ARG A 1 191 ? -0.713 9.037 -18.245 1.00 69.31 191 ARG A CA 1
ATOM 1555 C C . ARG A 1 191 ? -0.657 8.502 -19.678 1.00 69.31 191 ARG A C 1
ATOM 1557 O O . ARG A 1 191 ? -0.111 7.425 -19.888 1.00 69.31 191 ARG A O 1
ATOM 1564 N N . PRO A 1 192 ? -1.183 9.226 -20.678 1.00 62.94 192 PRO A N 1
ATOM 1565 C CA . PRO A 1 192 ? -0.943 8.856 -22.065 1.00 62.94 192 PRO A CA 1
ATOM 1566 C C . PRO A 1 192 ? 0.548 9.047 -22.382 1.00 62.94 192 PRO A C 1
ATOM 1568 O O . PRO A 1 192 ? 1.103 10.116 -22.121 1.00 62.94 192 PRO A O 1
ATOM 1571 N N . LEU A 1 193 ? 1.197 8.015 -22.927 1.00 59.62 193 LEU A N 1
ATOM 1572 C CA . LEU A 1 193 ? 2.599 8.083 -23.347 1.00 59.62 193 LEU A CA 1
ATOM 1573 C C . LEU A 1 193 ? 2.772 9.138 -24.448 1.00 59.62 193 LEU A C 1
ATOM 1575 O O . LEU A 1 193 ? 2.029 9.156 -25.436 1.00 59.62 193 LEU A O 1
ATOM 1579 N N . SER A 1 194 ? 3.763 10.016 -24.291 1.00 57.16 194 SER A N 1
ATOM 1580 C CA . SER A 1 194 ? 4.166 10.920 -25.367 1.00 57.16 194 SER A CA 1
ATOM 1581 C C . SER A 1 194 ? 5.013 10.167 -26.402 1.00 57.16 194 SER A C 1
ATOM 1583 O O . SER A 1 194 ? 5.516 9.072 -26.153 1.00 57.16 194 SER A O 1
ATOM 1585 N N . LYS A 1 195 ? 5.194 10.741 -27.600 1.00 52.56 195 LYS A N 1
ATOM 1586 C CA . LYS A 1 195 ? 6.065 10.134 -28.625 1.00 52.56 195 LYS A CA 1
ATOM 1587 C C . LYS A 1 195 ? 7.531 10.034 -28.177 1.00 52.56 195 LYS A C 1
ATOM 1589 O O . LYS A 1 195 ? 8.219 9.164 -28.689 1.00 52.56 195 LYS A O 1
ATOM 1594 N N . GLU A 1 196 ? 7.962 10.887 -27.251 1.00 55.09 196 GLU A N 1
ATOM 1595 C CA . GLU A 1 196 ? 9.332 10.976 -26.726 1.00 55.09 196 GLU A CA 1
ATOM 1596 C C . GLU A 1 196 ? 9.613 9.919 -25.642 1.00 55.09 196 GLU A C 1
ATOM 1598 O O . GLU A 1 196 ? 10.748 9.478 -25.491 1.00 55.09 196 GLU A O 1
ATOM 1603 N N . ASP A 1 197 ? 8.575 9.444 -24.942 1.00 52.97 197 ASP A N 1
ATOM 1604 C CA . ASP A 1 197 ? 8.695 8.424 -23.886 1.00 52.97 197 ASP A CA 1
ATOM 1605 C C . ASP A 1 197 ? 9.011 7.016 -24.453 1.00 52.97 197 ASP A C 1
ATOM 1607 O O . ASP A 1 197 ? 9.518 6.158 -23.735 1.00 52.97 197 ASP A O 1
ATOM 1611 N N . ARG A 1 198 ? 8.782 6.777 -25.756 1.00 49.91 198 ARG A N 1
ATOM 1612 C CA . ARG A 1 198 ? 9.079 5.493 -26.431 1.00 49.91 198 ARG A CA 1
ATOM 1613 C C . ARG A 1 198 ? 10.572 5.194 -26.606 1.00 49.91 198 ARG A C 1
ATOM 1615 O O . ARG A 1 198 ? 10.916 4.057 -26.908 1.00 49.91 198 ARG A O 1
ATOM 1622 N N . ASP A 1 199 ? 11.434 6.192 -26.417 1.00 43.53 199 ASP A N 1
ATOM 1623 C CA . ASP A 1 199 ? 12.889 6.044 -26.536 1.00 43.53 199 ASP A CA 1
ATOM 1624 C C . ASP A 1 199 ? 13.577 5.764 -25.181 1.00 43.53 199 ASP A C 1
ATOM 1626 O O . ASP A 1 199 ? 14.787 5.516 -25.136 1.00 43.53 199 ASP A O 1
ATOM 1630 N N . TYR A 1 200 ? 12.828 5.787 -24.069 1.00 49.03 200 TYR A N 1
ATOM 1631 C CA . TYR A 1 200 ? 13.316 5.403 -22.743 1.00 49.03 200 TYR A CA 1
ATOM 1632 C C . TYR A 1 200 ? 13.031 3.917 -22.491 1.00 49.03 200 TYR A C 1
ATOM 1634 O O . TYR A 1 200 ? 11.918 3.526 -22.162 1.00 49.03 200 TYR A O 1
ATOM 1642 N N . ASN A 1 201 ? 14.062 3.080 -22.640 1.00 40.38 201 ASN A N 1
ATOM 1643 C CA . ASN A 1 201 ? 13.991 1.650 -22.339 1.00 40.38 201 ASN A CA 1
ATOM 1644 C C . ASN A 1 201 ? 13.863 1.426 -20.828 1.00 40.38 201 ASN A C 1
ATOM 1646 O O . ASN A 1 201 ? 14.858 1.472 -20.104 1.00 40.38 201 ASN A O 1
ATOM 1650 N N . PHE A 1 202 ? 12.653 1.140 -20.366 1.00 50.31 202 PHE A N 1
ATOM 1651 C CA . PHE A 1 202 ? 12.419 0.545 -19.058 1.00 50.31 202 PHE A CA 1
ATOM 1652 C C . PHE A 1 202 ? 12.259 -0.971 -19.236 1.00 50.31 202 PHE A C 1
ATOM 1654 O O . PHE A 1 202 ? 11.450 -1.426 -20.050 1.00 50.31 202 PHE A O 1
ATOM 1661 N N . GLU A 1 203 ? 13.062 -1.773 -18.529 1.00 41.62 203 GLU A N 1
ATOM 1662 C CA . GLU A 1 203 ? 12.901 -3.232 -18.533 1.00 41.62 203 GLU A CA 1
ATOM 1663 C C . GLU A 1 203 ? 11.494 -3.579 -18.022 1.00 41.62 203 GLU A C 1
ATOM 1665 O O . GLU A 1 203 ? 11.162 -3.330 -16.866 1.00 41.62 203 GLU A O 1
ATOM 1670 N N . GLY A 1 204 ? 10.649 -4.127 -18.903 1.00 46.72 204 GLY A N 1
ATOM 1671 C CA . GLY A 1 204 ? 9.256 -4.459 -18.591 1.00 46.72 204 GLY A CA 1
ATOM 1672 C C . GLY A 1 204 ? 8.208 -3.452 -19.078 1.00 46.72 204 GLY A C 1
ATOM 1673 O O . GLY A 1 204 ? 7.103 -3.457 -18.535 1.00 46.72 204 GLY A O 1
ATOM 1674 N N . GLN A 1 205 ? 8.512 -2.607 -20.076 1.00 45.59 205 GLN A N 1
ATOM 1675 C CA . GLN A 1 205 ? 7.489 -1.774 -20.722 1.00 45.59 205 GLN A CA 1
ATOM 1676 C C . GLN A 1 205 ? 6.367 -2.616 -21.327 1.00 45.59 205 GLN A C 1
ATOM 1678 O O . GLN A 1 205 ? 6.557 -3.445 -22.217 1.00 45.59 205 GLN A O 1
ATOM 1683 N N . THR A 1 206 ? 5.172 -2.333 -20.844 1.00 50.09 206 THR A N 1
ATOM 1684 C CA . THR A 1 206 ? 3.898 -2.702 -21.445 1.00 50.09 206 THR A CA 1
ATOM 1685 C C . THR A 1 206 ? 3.480 -1.529 -22.337 1.00 50.09 206 THR A C 1
ATOM 1687 O O . THR A 1 206 ? 3.917 -0.406 -22.094 1.00 50.09 206 THR A O 1
ATOM 1690 N N . GLU A 1 207 ? 2.650 -1.728 -23.370 1.00 46.94 207 GLU A N 1
ATOM 1691 C CA . GLU A 1 207 ? 2.265 -0.658 -24.330 1.00 46.94 207 GLU A CA 1
ATOM 1692 C C . GLU A 1 207 ? 1.625 0.592 -23.674 1.00 46.94 207 GLU A C 1
ATOM 1694 O O . GLU A 1 207 ? 1.427 1.624 -24.319 1.00 46.94 207 GLU A O 1
ATOM 1699 N N . HIS A 1 208 ? 1.339 0.517 -22.373 1.00 53.31 208 HIS A N 1
ATOM 1700 C CA . HIS A 1 208 ? 0.805 1.573 -21.532 1.00 53.31 208 HIS A CA 1
ATOM 1701 C C . HIS A 1 208 ? 1.586 1.642 -20.211 1.00 53.31 208 HIS A C 1
ATOM 1703 O O . HIS A 1 208 ? 1.712 0.628 -19.524 1.00 53.31 208 HIS A O 1
ATOM 1709 N N . GLU A 1 209 ? 2.061 2.832 -19.830 1.00 59.50 209 GLU A N 1
ATOM 1710 C CA . GLU A 1 209 ? 2.607 3.089 -18.492 1.00 59.50 209 GLU A CA 1
ATOM 1711 C C . GLU A 1 209 ? 1.540 3.758 -17.618 1.00 59.50 209 GLU A C 1
ATOM 1713 O O . GLU A 1 209 ? 1.061 4.859 -17.903 1.00 59.50 209 GLU A O 1
ATOM 1718 N N . PHE A 1 210 ? 1.167 3.095 -16.526 1.00 63.09 210 PHE A N 1
ATOM 1719 C CA . PHE A 1 210 ? 0.338 3.687 -15.483 1.00 63.09 210 PHE A CA 1
ATOM 1720 C C . PHE A 1 210 ? 1.250 4.240 -14.389 1.00 63.09 210 PHE A C 1
ATOM 1722 O O . PHE A 1 210 ? 2.120 3.537 -13.881 1.00 63.09 210 PHE A O 1
ATOM 1729 N N . ILE A 1 211 ? 1.034 5.495 -13.992 1.00 58.72 211 ILE A N 1
ATOM 1730 C CA . ILE A 1 211 ? 1.684 6.044 -12.800 1.00 58.72 211 ILE A CA 1
ATOM 1731 C C . ILE A 1 211 ? 0.711 5.843 -11.641 1.00 58.72 211 ILE A C 1
ATOM 1733 O O . ILE A 1 211 ? -0.310 6.520 -11.535 1.00 58.72 211 ILE A O 1
ATOM 1737 N N . SER A 1 212 ? 1.000 4.899 -10.757 1.00 57.72 212 SER A N 1
ATOM 1738 C CA . SER A 1 212 ? 0.242 4.711 -9.518 1.00 57.72 212 SER A CA 1
ATOM 1739 C C . SER A 1 212 ? 0.808 5.601 -8.405 1.00 57.72 212 SER A C 1
ATOM 1741 O O . SER A 1 212 ? 1.984 5.532 -8.057 1.00 57.72 212 SER A O 1
ATOM 1743 N N . TYR A 1 213 ? -0.043 6.457 -7.838 1.00 52.53 213 TYR A N 1
ATOM 1744 C CA . TYR A 1 213 ? 0.278 7.412 -6.768 1.00 52.53 213 TYR A CA 1
ATOM 1745 C C . TYR A 1 213 ? -0.666 7.138 -5.590 1.00 52.53 213 TYR A C 1
ATOM 1747 O O . TYR A 1 213 ? -1.867 7.022 -5.819 1.00 52.53 213 TYR A O 1
ATOM 1755 N N . PRO A 1 214 ? -0.204 7.283 -4.341 1.00 49.69 214 PRO A N 1
ATOM 1756 C CA . PRO A 1 214 ? 0.230 6.206 -3.450 1.00 49.69 214 PRO A CA 1
ATOM 1757 C C . PRO A 1 214 ? -0.893 5.231 -3.024 1.00 49.69 214 PRO A C 1
ATOM 1759 O O . PRO A 1 214 ? -2.090 5.502 -3.127 1.00 49.69 214 PRO A O 1
ATOM 1762 N N . TYR A 1 215 ? -0.465 4.084 -2.509 1.00 63.19 215 TYR A N 1
ATOM 1763 C CA . TYR A 1 215 ? -1.272 2.962 -2.022 1.00 63.19 215 TYR A CA 1
ATOM 1764 C C . TYR A 1 215 ? -2.195 3.394 -0.896 1.00 63.19 215 TYR A C 1
ATOM 1766 O O . TYR A 1 215 ? -1.885 4.284 -0.100 1.00 63.19 215 TYR A O 1
ATOM 1774 N N . ILE A 1 216 ? -3.331 2.718 -0.831 1.00 71.06 216 ILE A N 1
ATOM 1775 C CA . ILE A 1 216 ? -4.304 2.887 0.231 1.00 71.06 216 ILE A CA 1
ATOM 1776 C C . ILE A 1 216 ? -4.174 1.729 1.228 1.00 71.06 216 ILE A C 1
ATOM 1778 O O . ILE A 1 216 ? -4.027 1.966 2.429 1.00 71.06 216 ILE A O 1
ATOM 1782 N N . ILE A 1 217 ? -4.181 0.494 0.722 1.00 76.94 217 ILE A N 1
ATOM 1783 C CA . ILE A 1 217 ? -4.090 -0.752 1.492 1.00 76.94 217 ILE A CA 1
ATOM 1784 C C . ILE A 1 217 ? -3.259 -1.752 0.681 1.00 76.94 217 ILE A C 1
ATOM 1786 O O . ILE A 1 217 ? -3.468 -1.855 -0.527 1.00 76.94 217 ILE A O 1
ATOM 1790 N N . LEU A 1 218 ? -2.362 -2.492 1.332 1.00 77.00 218 LEU A N 1
ATOM 1791 C CA . LEU A 1 218 ? -1.642 -3.629 0.751 1.00 77.00 218 LEU A CA 1
ATOM 1792 C C . LEU A 1 218 ? -1.742 -4.834 1.686 1.00 77.00 218 LEU A C 1
ATOM 1794 O O . LEU A 1 218 ? -1.345 -4.745 2.852 1.00 77.00 218 LEU A O 1
ATOM 1798 N N . GLU A 1 219 ? -2.231 -5.949 1.157 1.00 81.88 219 GLU A N 1
ATOM 1799 C CA . GLU A 1 219 ? -2.402 -7.205 1.882 1.00 81.88 219 GLU A CA 1
ATOM 1800 C C . GLU A 1 219 ? -1.713 -8.346 1.135 1.00 81.88 219 GLU A C 1
ATOM 1802 O O . GLU A 1 219 ? -1.811 -8.446 -0.086 1.00 81.88 219 GLU A O 1
ATOM 1807 N N . GLN A 1 220 ? -1.028 -9.223 1.859 1.00 82.25 220 GLN A N 1
ATOM 1808 C CA . GLN A 1 220 ? -0.483 -10.458 1.321 1.00 82.25 220 GLN A CA 1
ATOM 1809 C C . GLN A 1 220 ? -1.618 -11.461 1.082 1.00 82.25 220 GLN A C 1
ATOM 1811 O O . GLN A 1 220 ? -2.464 -11.683 1.951 1.00 82.25 220 GLN A O 1
ATOM 1816 N N . VAL A 1 221 ? -1.626 -12.091 -0.091 1.00 85.56 221 VAL A N 1
ATOM 1817 C CA . VAL A 1 221 ? -2.573 -13.165 -0.421 1.00 85.56 221 VAL A CA 1
ATOM 1818 C C . VAL A 1 221 ? -1.898 -14.502 -0.128 1.00 85.56 221 VAL A C 1
ATOM 1820 O O . VAL A 1 221 ? -0.707 -14.669 -0.374 1.00 85.56 221 VAL A O 1
ATOM 1823 N N . LYS A 1 222 ? -2.634 -15.459 0.441 1.00 74.19 222 LYS A N 1
ATOM 1824 C CA . LYS A 1 222 ? -2.133 -16.831 0.594 1.00 74.19 222 LYS A CA 1
ATOM 1825 C C . LYS A 1 222 ? -2.445 -17.610 -0.675 1.00 74.19 222 LYS A C 1
ATOM 1827 O O . LYS A 1 222 ? -3.591 -17.568 -1.117 1.00 74.19 222 LYS A O 1
ATOM 1832 N N . GLU A 1 223 ? -1.431 -18.278 -1.218 1.00 54.81 223 GLU A N 1
ATOM 1833 C CA . GLU A 1 223 ? -1.599 -19.305 -2.257 1.00 54.81 223 GLU A CA 1
ATOM 1834 C C . GLU A 1 223 ? -2.462 -20.475 -1.763 1.00 54.81 223 GLU A C 1
ATOM 1836 O O . GLU A 1 223 ? -2.370 -20.825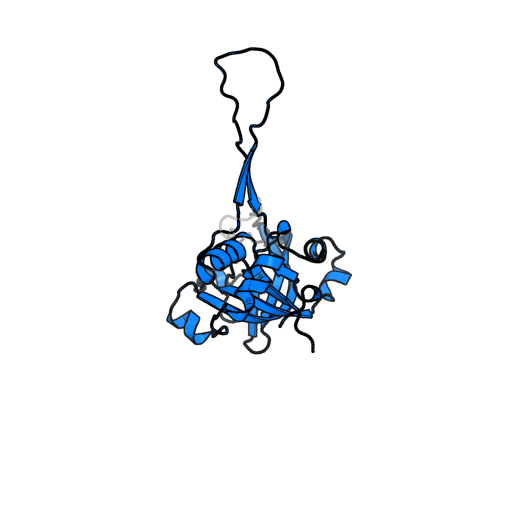 -0.558 1.00 54.81 223 GLU A O 1
#

Secondary structure (DSSP, 8-state):
---GGGEEEE-HHHHHHHHHHHHSS---EEEEEE---------TT-------EEEEEESS-HHHHHHHHGGG---PBP-HHHHHHH-S-EEEEEEEEEEEEEEEEEEEEEE----TTS-TTS-----EEEEEEEEEEEEEEEEETTTTEEEEE---GGGBSTTGGGGGGS-HHHHTT-EEEEEEEEEEEE-PPPTTGGGS--TT--SS-EEE---SEEEEPP-

Radius of gyration: 24.44 Å; Cα contacts (8 Å, |Δi|>4): 358; chains: 1; bounding box: 64×61×71 Å

Mean predicted aligned error: 14.07 Å

Foldseek 3Di:
DFDPVQFFFADLVLLQVQLCVVVVDHQAWDWDWDFDDDDDDDDDDDDDPGPTDIDIDGPDDSVRSCVVCVVVDDFAADDPVVCVVVLDKGWHKYKFKKAKDKDFDKDWDFDDDDDPDDPPVPPPDDGPTDIDRDDIDMWIWGQPPVVLAIETADDDLVGTDPCVSCLSVDPPVVRVVDMAIKMFTWTKHFDDDDPVNVPDDDPRDDVGHIHIDHTRTIGTDDD

Sequence (223 aa):
MSKIEDIIYLNVDFISMMYEEKTGNPPDTQLTRGEGKGAKAGIPWLSTNISSTETKSFKLSTIQMWKKINDKLSYPEFDVERIQENQKTSIVWIEGIFTIGRWDTTKRKTTLSFAENVPREERTKPTTETSEIVEGNEYFYIKDECKNVNFPLLVNSEYFYSGIEQLPSIDSIYQRNISFPVKALVKVLYRPLSKEDRDYNFEGQTEHEFISYPYIILEQVKE

Organism: NCBI:txid1003181

Solvent-accessible surface area (backbone atoms only — not comparable to full-atom values): 13695 Å² total; per-residue (Å²): 132,86,56,76,89,34,43,42,33,47,32,57,70,55,43,46,52,50,31,20,71,77,66,78,44,71,63,57,64,50,78,45,76,45,77,70,82,78,90,73,85,87,73,100,82,74,87,71,88,74,66,69,51,75,45,85,41,57,78,58,52,64,68,61,39,41,76,76,35,60,94,71,64,84,65,51,68,70,51,71,70,65,38,64,76,63,62,45,76,44,65,25,33,44,62,29,36,37,33,65,46,75,48,70,42,66,49,76,49,79,53,80,64,78,71,93,82,65,63,86,88,71,76,80,78,63,74,62,79,49,77,43,77,74,49,72,46,74,40,43,29,36,39,24,74,90,78,57,42,61,37,48,48,48,79,60,66,90,32,43,39,90,67,62,66,50,51,82,77,47,62,69,81,59,40,78,72,49,66,47,49,29,39,31,37,32,31,41,34,66,51,85,81,55,87,73,57,76,77,60,88,55,96,83,76,41,104,64,62,48,53,32,52,51,62,45,37,31,31,56,52,82,132

pLDDT: mean 71.43, std 17.26, range [38.34, 93.38]